Protein AF-A0A8J6B5C4-F1 (afdb_monomer_lite)

Structure (mmCIF, N/CA/C/O backbone):
data_AF-A0A8J6B5C4-F1
#
_entry.id   AF-A0A8J6B5C4-F1
#
loop_
_atom_site.group_PDB
_atom_site.id
_atom_site.type_symbol
_atom_site.label_atom_id
_atom_site.label_alt_id
_atom_site.label_comp_id
_atom_site.label_asym_id
_atom_site.label_entity_id
_atom_site.label_seq_id
_atom_site.pdbx_PDB_ins_code
_atom_site.Cartn_x
_atom_site.Cartn_y
_atom_site.Cartn_z
_atom_site.occupancy
_atom_site.B_iso_or_equiv
_atom_site.auth_seq_id
_atom_site.auth_comp_id
_atom_site.auth_asym_id
_atom_site.auth_atom_id
_atom_site.pdbx_PDB_model_num
ATOM 1 N N . MET A 1 1 ? -24.055 26.819 8.246 1.00 42.09 1 MET A N 1
ATOM 2 C CA . MET A 1 1 ? -23.468 25.476 8.076 1.00 42.09 1 MET A CA 1
ATOM 3 C C . MET A 1 1 ? -22.724 25.160 9.359 1.00 42.09 1 MET A C 1
ATOM 5 O O . MET A 1 1 ? -21.631 25.671 9.551 1.00 42.09 1 MET A O 1
ATOM 9 N N . GLU A 1 2 ? -23.370 24.452 10.283 1.00 33.34 2 GLU A N 1
ATOM 10 C CA . GLU A 1 2 ? -22.713 23.969 11.502 1.00 33.34 2 GLU A CA 1
ATOM 11 C C . GLU A 1 2 ? -21.720 22.857 11.134 1.00 33.34 2 GLU A C 1
ATOM 13 O O . GLU A 1 2 ? -22.083 21.964 10.360 1.00 33.34 2 GLU A O 1
ATOM 18 N N . PRO A 1 3 ? -20.485 22.874 11.662 1.00 43.88 3 PRO A N 1
ATOM 19 C CA . PRO A 1 3 ? -19.607 21.724 11.579 1.00 43.88 3 PRO A CA 1
ATOM 20 C C . PRO A 1 3 ? -20.197 20.649 12.492 1.00 43.88 3 PRO A C 1
ATOM 22 O O . PRO A 1 3 ? -20.067 20.720 13.711 1.00 43.88 3 PRO A O 1
ATOM 25 N N . GLN A 1 4 ? -20.894 19.671 11.910 1.00 42.91 4 GLN A N 1
ATOM 26 C CA . GLN A 1 4 ? -21.301 18.482 12.647 1.00 42.91 4 GLN A CA 1
ATOM 27 C C . GLN A 1 4 ? -20.040 17.849 13.233 1.00 42.91 4 GLN A C 1
ATOM 29 O O . GLN A 1 4 ? -19.210 17.306 12.502 1.00 42.91 4 GLN A O 1
ATOM 34 N N . ALA A 1 5 ? -19.892 17.935 14.554 1.00 44.56 5 ALA A N 1
ATOM 35 C CA . ALA A 1 5 ? -18.970 17.104 15.303 1.00 44.56 5 ALA A CA 1
ATOM 36 C C . ALA A 1 5 ? -19.446 15.656 15.127 1.00 44.56 5 ALA A C 1
ATOM 38 O O . ALA A 1 5 ? -20.278 15.159 15.883 1.00 44.56 5 ALA A O 1
ATOM 39 N N . GLN A 1 6 ? -18.989 15.013 14.051 1.00 50.34 6 GLN A N 1
ATOM 40 C CA . GLN A 1 6 ? -19.192 13.593 13.815 1.00 50.34 6 GLN A CA 1
ATOM 41 C C . GLN A 1 6 ? -18.615 12.872 15.025 1.00 50.34 6 GLN A C 1
ATOM 43 O O . GLN A 1 6 ? -17.408 12.928 15.267 1.00 50.34 6 GLN A O 1
ATOM 48 N N . ALA A 1 7 ? -19.494 12.261 15.820 1.00 52.19 7 ALA A N 1
ATOM 49 C CA . ALA A 1 7 ? -19.099 11.411 16.926 1.00 52.19 7 ALA A CA 1
ATOM 50 C C . ALA A 1 7 ? -18.056 10.426 16.393 1.00 52.19 7 ALA A C 1
ATOM 52 O O . ALA A 1 7 ? -18.339 9.666 15.467 1.00 52.19 7 ALA A O 1
ATOM 53 N N . ALA A 1 8 ? -16.830 10.516 16.910 1.00 62.94 8 ALA A N 1
ATOM 54 C CA . ALA A 1 8 ? -15.731 9.695 16.438 1.00 62.94 8 ALA A CA 1
ATOM 55 C C . ALA A 1 8 ? -16.114 8.230 16.652 1.00 62.94 8 ALA A C 1
ATOM 57 O O . ALA A 1 8 ? -16.192 7.761 17.790 1.00 62.94 8 ALA A O 1
ATOM 58 N N . ARG A 1 9 ? -16.395 7.519 15.555 1.00 78.31 9 ARG A N 1
ATOM 59 C CA . ARG A 1 9 ? -16.670 6.087 15.593 1.00 78.31 9 ARG A CA 1
ATOM 60 C C . ARG A 1 9 ? -15.557 5.395 16.368 1.00 78.31 9 ARG A C 1
ATOM 62 O O . ARG A 1 9 ? -14.372 5.586 16.089 1.00 78.31 9 ARG A O 1
ATOM 69 N N . THR A 1 10 ? -15.942 4.567 17.330 1.00 84.44 10 THR A N 1
ATOM 70 C CA . THR A 1 10 ? -14.991 3.725 18.049 1.00 84.44 10 THR A CA 1
ATOM 71 C C . THR A 1 10 ? -14.588 2.567 17.146 1.00 84.44 10 THR A C 1
ATOM 73 O O . THR A 1 10 ? -15.413 1.725 16.806 1.00 84.44 10 THR A O 1
ATOM 76 N N . TRP A 1 11 ? -13.324 2.548 16.734 1.00 90.12 11 TRP A N 1
ATOM 77 C CA . TRP A 1 11 ? -12.758 1.445 15.967 1.00 90.12 11 TRP A CA 1
ATOM 78 C C . TRP A 1 11 ? -12.467 0.272 16.888 1.00 90.12 11 TRP A C 1
ATOM 80 O O . TRP A 1 11 ? -11.738 0.399 17.874 1.00 90.12 11 TRP A O 1
ATOM 90 N N . THR A 1 12 ? -13.021 -0.880 16.549 1.00 90.94 12 THR A N 1
ATOM 91 C CA . THR A 1 12 ? -12.770 -2.114 17.281 1.00 90.94 12 THR A CA 1
ATOM 92 C C . THR A 1 12 ? -11.403 -2.699 16.910 1.00 90.94 12 THR A C 1
ATOM 94 O O . THR A 1 12 ? -10.803 -2.380 15.873 1.00 90.94 12 THR A O 1
ATOM 97 N N . LEU A 1 13 ? -10.893 -3.583 17.770 1.00 89.88 13 LEU A N 1
ATOM 98 C CA . LEU A 1 13 ? -9.669 -4.339 17.511 1.00 89.88 13 LEU A CA 1
ATOM 99 C C . LEU A 1 13 ? -9.717 -5.115 16.173 1.00 89.88 13 LEU A C 1
ATOM 101 O O . LEU A 1 13 ? -8.784 -4.947 15.384 1.00 89.88 13 LEU A O 1
ATOM 105 N N . PRO A 1 14 ? -10.767 -5.909 15.856 1.00 90.50 14 PRO A N 1
ATOM 106 C CA . PRO A 1 14 ? -10.835 -6.636 14.587 1.00 90.50 14 PRO A CA 1
ATOM 107 C C . PRO A 1 14 ? -10.926 -5.713 13.366 1.00 90.50 14 PRO A C 1
ATOM 109 O O . PRO A 1 14 ? -10.280 -5.989 12.360 1.00 90.50 14 PRO A O 1
ATOM 112 N N . GLU A 1 15 ? -11.649 -4.592 13.442 1.00 92.06 15 GLU A N 1
ATOM 113 C CA . GLU A 1 15 ? -11.706 -3.621 12.336 1.00 92.06 15 GLU A CA 1
ATOM 114 C C . GLU A 1 15 ? -10.343 -2.978 12.075 1.00 92.06 15 GLU A C 1
ATOM 116 O O . GLU A 1 15 ? -9.935 -2.806 10.927 1.00 92.06 15 GLU A O 1
ATOM 121 N N . THR A 1 16 ? -9.616 -2.647 13.145 1.00 93.69 16 THR A N 1
ATOM 122 C CA . THR A 1 16 ? -8.261 -2.102 13.037 1.00 93.69 16 THR A CA 1
ATOM 123 C C . THR A 1 16 ? -7.305 -3.137 12.452 1.00 93.69 16 THR A C 1
ATOM 125 O O . THR A 1 16 ? -6.523 -2.806 11.565 1.00 93.69 16 THR A O 1
ATOM 128 N N . ARG A 1 17 ? -7.404 -4.402 12.883 1.00 93.56 17 ARG A N 1
ATOM 129 C CA . ARG A 1 17 ? -6.620 -5.505 12.315 1.00 93.56 17 ARG A CA 1
ATOM 130 C C . ARG A 1 17 ? -6.878 -5.653 10.818 1.00 93.56 17 ARG A C 1
ATOM 132 O O . ARG A 1 17 ? -5.933 -5.661 10.039 1.00 93.56 17 ARG A O 1
ATOM 139 N N . LEU A 1 18 ? -8.149 -5.680 10.424 1.00 92.19 18 LEU A N 1
ATOM 140 C CA . LEU A 1 18 ? -8.564 -5.786 9.031 1.00 92.19 18 LEU A CA 1
ATOM 141 C C . LEU A 1 18 ? -8.026 -4.625 8.183 1.00 92.19 18 LEU A C 1
ATOM 143 O O . LEU A 1 18 ? -7.535 -4.848 7.080 1.00 92.19 18 LEU A O 1
ATOM 147 N N . LEU A 1 19 ? -8.076 -3.391 8.695 1.00 94.19 19 LEU A N 1
ATOM 148 C CA . LEU A 1 19 ? -7.490 -2.233 8.017 1.00 94.19 19 LEU A CA 1
ATOM 149 C C . LEU A 1 19 ? -5.986 -2.427 7.772 1.00 94.19 19 LEU A C 1
ATOM 151 O O . LEU A 1 19 ? -5.518 -2.204 6.656 1.00 94.19 19 LEU A O 1
ATOM 155 N N . LEU A 1 20 ? -5.231 -2.844 8.791 1.00 93.44 20 LEU A N 1
ATOM 156 C CA . LEU A 1 20 ? -3.786 -3.068 8.675 1.00 93.44 20 LEU A CA 1
ATOM 157 C C . LEU A 1 20 ? -3.456 -4.220 7.716 1.00 93.44 20 LEU A C 1
ATOM 159 O O . LEU A 1 20 ? -2.528 -4.104 6.913 1.00 93.44 20 LEU A O 1
ATOM 163 N N . ASP A 1 21 ? -4.248 -5.293 7.740 1.00 91.25 21 ASP A N 1
ATOM 164 C CA . ASP A 1 21 ? -4.112 -6.415 6.812 1.00 91.25 21 ASP A CA 1
ATOM 165 C C . ASP A 1 21 ? -4.361 -5.967 5.365 1.00 91.25 21 ASP A C 1
ATOM 167 O O . ASP A 1 21 ? -3.571 -6.297 4.483 1.00 91.25 21 ASP A O 1
ATOM 171 N N . LEU A 1 22 ? -5.382 -5.138 5.116 1.00 91.12 22 LEU A N 1
ATOM 172 C CA . LEU A 1 22 ? -5.642 -4.562 3.792 1.00 91.12 22 LEU A CA 1
ATOM 173 C C . LEU A 1 22 ? -4.507 -3.644 3.325 1.00 91.12 22 LEU A C 1
ATOM 175 O O . LEU A 1 22 ? -4.142 -3.673 2.152 1.00 91.12 22 LEU A O 1
ATOM 179 N N . ILE A 1 23 ? -3.926 -2.840 4.220 1.00 91.31 23 ILE A N 1
ATOM 180 C CA . ILE A 1 23 ? -2.783 -1.977 3.890 1.00 91.31 23 ILE A CA 1
ATOM 181 C C . ILE A 1 23 ? -1.579 -2.818 3.454 1.00 91.31 23 ILE A C 1
ATOM 183 O O . ILE A 1 23 ? -0.952 -2.500 2.438 1.00 91.31 23 ILE A O 1
ATOM 187 N N . ARG A 1 24 ? -1.284 -3.894 4.191 1.00 88.62 24 ARG A N 1
ATOM 188 C CA . ARG A 1 24 ? -0.196 -4.828 3.880 1.00 88.62 24 ARG A CA 1
ATOM 189 C C . ARG A 1 24 ? -0.443 -5.572 2.575 1.00 88.62 24 ARG A C 1
ATOM 191 O O . ARG A 1 24 ? 0.414 -5.572 1.698 1.00 88.62 24 ARG A O 1
ATOM 198 N N . ASP A 1 25 ? -1.612 -6.188 2.443 1.00 86.12 25 ASP A N 1
ATOM 199 C CA . ASP A 1 25 ? -1.939 -7.087 1.336 1.00 86.12 25 ASP A CA 1
ATOM 200 C C . ASP A 1 25 ? -2.020 -6.351 -0.003 1.00 86.12 25 ASP A C 1
ATOM 202 O O . ASP A 1 25 ? -1.679 -6.911 -1.044 1.00 86.12 25 ASP A O 1
ATOM 206 N N . MET A 1 26 ? -2.422 -5.082 0.029 1.00 83.06 26 MET A N 1
ATOM 207 C CA . MET A 1 26 ? -2.526 -4.231 -1.154 1.00 83.06 26 MET A CA 1
ATOM 208 C C . MET A 1 26 ? -1.248 -3.434 -1.447 1.00 83.06 26 MET A C 1
ATOM 210 O O . MET A 1 26 ? -1.207 -2.696 -2.431 1.00 83.06 26 MET A O 1
ATOM 214 N N . GLY A 1 27 ? -0.222 -3.535 -0.595 1.00 83.88 27 GLY A N 1
ATOM 215 C CA . GLY A 1 27 ? 1.028 -2.789 -0.751 1.00 83.88 27 GLY A CA 1
ATOM 216 C C . GLY A 1 27 ? 0.868 -1.271 -0.598 1.00 83.88 27 GLY A C 1
ATOM 217 O O . GLY A 1 27 ? 1.660 -0.501 -1.143 1.00 83.88 27 GLY A O 1
ATOM 218 N N . PHE A 1 28 ? -0.147 -0.805 0.136 1.00 86.69 28 PHE A N 1
ATOM 219 C CA . PHE A 1 28 ? -0.424 0.629 0.291 1.00 86.69 28 PHE A CA 1
ATOM 220 C C . PHE A 1 28 ? 0.515 1.342 1.263 1.00 86.69 28 PHE A C 1
ATOM 222 O O . PHE A 1 28 ? 0.478 2.569 1.350 1.00 86.69 28 PHE A O 1
ATOM 229 N N . THR A 1 29 ? 1.387 0.610 1.953 1.00 86.25 29 THR A N 1
ATOM 230 C CA . THR A 1 29 ? 2.348 1.133 2.928 1.00 86.25 29 THR A CA 1
ATOM 231 C C . THR A 1 29 ? 3.119 2.349 2.405 1.00 86.25 29 THR A C 1
ATOM 233 O O . THR A 1 29 ? 3.079 3.415 3.013 1.00 86.25 29 THR A O 1
ATOM 236 N N . GLN A 1 30 ? 3.754 2.251 1.232 1.00 80.75 30 GLN A N 1
ATOM 237 C CA . GLN A 1 30 ? 4.534 3.364 0.674 1.00 80.75 30 GLN A CA 1
ATOM 238 C C . GLN A 1 30 ? 3.653 4.552 0.265 1.00 80.75 30 GLN A C 1
ATOM 240 O O . GLN A 1 30 ? 4.018 5.709 0.478 1.00 80.75 30 GLN A O 1
ATOM 245 N N . ALA A 1 31 ? 2.473 4.273 -0.296 1.00 82.12 31 ALA A N 1
ATOM 246 C CA . ALA A 1 31 ? 1.535 5.301 -0.729 1.00 82.12 31 ALA A CA 1
ATOM 247 C C . ALA A 1 31 ? 0.941 6.075 0.461 1.00 82.12 31 ALA A C 1
ATOM 249 O O . ALA A 1 31 ? 0.722 7.279 0.360 1.00 82.12 31 ALA A O 1
ATOM 250 N N . LEU A 1 32 ? 0.736 5.409 1.600 1.00 83.06 32 LEU A N 1
ATOM 251 C CA . LEU A 1 32 ? 0.240 6.009 2.841 1.00 83.06 32 LEU A CA 1
ATOM 252 C C . LEU A 1 32 ? 1.315 6.768 3.628 1.00 83.06 32 LEU A C 1
ATOM 254 O O . LEU A 1 32 ? 0.979 7.682 4.386 1.00 83.06 32 LEU A O 1
ATOM 258 N N . THR A 1 33 ? 2.587 6.411 3.447 1.00 75.88 33 THR A N 1
ATOM 259 C CA . THR A 1 33 ? 3.732 7.103 4.060 1.00 75.88 33 THR A CA 1
ATOM 260 C C . THR A 1 33 ? 4.139 8.356 3.272 1.00 75.88 33 THR A C 1
ATOM 262 O O . THR A 1 33 ? 4.703 9.286 3.848 1.00 75.88 33 THR A O 1
ATOM 265 N N . ARG A 1 34 ? 3.803 8.436 1.975 1.00 69.44 34 ARG A N 1
ATOM 266 C CA . ARG A 1 34 ? 4.057 9.612 1.123 1.00 69.44 34 ARG A CA 1
ATOM 267 C C . ARG A 1 34 ? 3.128 10.793 1.465 1.00 69.44 34 ARG A C 1
ATOM 269 O O . ARG A 1 34 ? 2.174 10.672 2.227 1.00 69.44 34 ARG A O 1
ATOM 276 N N . ASN A 1 35 ? 3.442 11.963 0.915 1.00 63.91 35 ASN A N 1
ATOM 277 C CA . ASN A 1 35 ? 2.842 13.263 1.231 1.00 63.91 35 ASN A CA 1
ATOM 278 C C . ASN A 1 35 ? 1.293 13.277 1.206 1.00 63.91 35 ASN A C 1
ATOM 280 O O . ASN A 1 35 ? 0.695 13.037 0.161 1.00 63.91 35 ASN A O 1
ATOM 284 N N . SER A 1 36 ? 0.657 13.632 2.332 1.00 59.75 36 SER A N 1
ATOM 285 C CA . SER A 1 36 ? -0.762 13.359 2.661 1.00 59.75 36 SER A CA 1
ATOM 286 C C . SER A 1 36 ? -1.809 13.800 1.627 1.00 59.75 36 SER A C 1
ATOM 288 O O . SER A 1 36 ? -2.876 13.187 1.538 1.00 59.75 36 SER A O 1
ATOM 290 N N . TYR A 1 37 ? -1.517 14.837 0.840 1.00 58.16 37 TYR A N 1
ATOM 291 C CA . TYR A 1 37 ? -2.437 15.406 -0.146 1.00 58.16 37 TYR A CA 1
ATOM 292 C C . TYR A 1 37 ? -2.646 14.524 -1.381 1.00 58.16 37 TYR A C 1
ATOM 294 O O . TYR A 1 37 ? -3.691 14.616 -2.017 1.00 58.16 37 TYR A O 1
ATOM 302 N N . ARG A 1 38 ? -1.698 13.642 -1.725 1.00 66.06 38 ARG A N 1
ATOM 303 C CA . ARG A 1 38 ? -1.819 12.782 -2.917 1.00 66.06 38 ARG A CA 1
ATOM 304 C C . ARG A 1 38 ? -2.463 11.429 -2.624 1.00 66.06 38 ARG A C 1
ATOM 306 O O . ARG A 1 38 ? -2.772 10.700 -3.557 1.00 66.06 38 ARG A O 1
ATOM 313 N N . ASN A 1 39 ? -2.710 11.105 -1.358 1.00 83.94 39 ASN A N 1
ATOM 314 C CA . ASN A 1 39 ? -3.032 9.743 -0.919 1.00 83.94 39 ASN A CA 1
ATOM 315 C C . ASN A 1 39 ? -4.543 9.505 -0.807 1.00 83.94 39 ASN A C 1
ATOM 317 O O . ASN A 1 39 ? -4.961 8.436 -0.374 1.00 83.94 39 ASN A O 1
ATOM 321 N N . TRP A 1 40 ? -5.370 10.501 -1.139 1.00 86.56 40 TRP A N 1
ATOM 322 C CA . TRP A 1 40 ? -6.817 10.438 -0.920 1.00 86.56 40 TRP A CA 1
ATOM 323 C C . TRP A 1 40 ? -7.470 9.232 -1.611 1.00 86.56 40 TRP A C 1
ATOM 325 O O . TRP A 1 40 ? -8.208 8.483 -0.976 1.00 86.56 40 TRP A O 1
ATOM 335 N N . HIS A 1 41 ? -7.072 8.964 -2.856 1.00 88.81 41 HIS A N 1
ATOM 336 C CA . HIS A 1 41 ? -7.506 7.798 -3.629 1.00 88.81 41 HIS A CA 1
ATOM 337 C C . HIS A 1 41 ? -7.212 6.452 -2.933 1.00 88.81 41 HIS A C 1
ATOM 339 O O . HIS A 1 41 ? -7.936 5.476 -3.121 1.00 88.81 41 HIS A O 1
ATOM 345 N N . VAL A 1 42 ? -6.161 6.381 -2.105 1.00 90.31 42 VAL A N 1
ATOM 346 C CA . VAL A 1 42 ? -5.829 5.178 -1.326 1.00 90.31 42 VAL A CA 1
ATOM 347 C C . VAL A 1 42 ? -6.852 4.971 -0.215 1.00 90.31 42 VAL A C 1
ATOM 349 O O . VAL A 1 42 ? -7.315 3.851 -0.011 1.00 90.31 42 VAL A O 1
ATOM 352 N N . PHE A 1 43 ? -7.252 6.044 0.473 1.00 91.50 43 PHE A N 1
ATOM 353 C CA . PHE A 1 43 ? -8.271 5.980 1.522 1.00 91.50 43 PHE A CA 1
ATOM 354 C C . PHE A 1 43 ? -9.656 5.643 0.961 1.00 91.50 43 PHE A C 1
ATOM 356 O O . PHE A 1 43 ? -10.366 4.841 1.561 1.00 91.50 43 PHE A O 1
ATOM 363 N N . GLU A 1 44 ? -10.018 6.168 -0.212 1.00 92.25 44 GLU A N 1
ATOM 364 C CA . GLU A 1 44 ? -11.247 5.771 -0.918 1.00 92.25 44 GLU A CA 1
ATOM 365 C C . GLU A 1 44 ? -11.233 4.281 -1.275 1.00 92.25 44 GLU A C 1
ATOM 367 O O . GLU A 1 44 ? -12.216 3.567 -1.071 1.00 92.25 44 GLU A O 1
ATOM 372 N N . ARG A 1 45 ? -10.090 3.770 -1.741 1.00 91.19 45 ARG A N 1
ATOM 373 C CA . ARG A 1 45 ? -9.944 2.349 -2.066 1.00 91.19 45 ARG A CA 1
ATOM 374 C C . ARG A 1 45 ? -10.001 1.456 -0.829 1.00 91.19 45 ARG A C 1
ATOM 376 O O . ARG A 1 45 ? -10.661 0.420 -0.871 1.00 91.19 45 ARG A O 1
ATOM 383 N N . LEU A 1 46 ? -9.365 1.859 0.269 1.00 92.56 46 LEU A N 1
ATOM 384 C CA . LEU A 1 46 ? -9.457 1.166 1.557 1.00 92.56 46 LEU A CA 1
ATOM 385 C C . LEU A 1 46 ? -10.892 1.150 2.087 1.00 92.56 46 LEU A C 1
ATOM 387 O O . LEU A 1 46 ? -11.365 0.106 2.519 1.00 92.56 46 LEU A O 1
ATOM 391 N N . CYS A 1 47 ? -11.603 2.273 1.988 1.00 93.75 47 CYS A N 1
ATOM 392 C CA . CYS A 1 47 ? -13.016 2.382 2.337 1.00 93.75 47 CYS A CA 1
ATOM 393 C C . CYS A 1 47 ? -13.878 1.382 1.547 1.00 93.75 47 CYS A C 1
ATOM 395 O O . CYS A 1 47 ? -14.682 0.663 2.137 1.00 93.75 47 CYS A O 1
ATOM 397 N N . MET A 1 48 ? -13.691 1.281 0.226 1.00 91.69 48 MET A N 1
ATOM 398 C CA . MET A 1 48 ? -14.420 0.305 -0.595 1.00 91.69 48 MET A CA 1
ATOM 399 C C . MET A 1 48 ? -14.115 -1.146 -0.198 1.00 91.69 48 MET A C 1
ATOM 401 O O . MET A 1 48 ? -15.019 -1.980 -0.172 1.00 91.69 48 MET A O 1
ATOM 405 N N . LEU A 1 49 ? -12.851 -1.461 0.105 1.00 90.69 49 LEU A N 1
ATOM 406 C CA . LEU A 1 49 ? -12.446 -2.804 0.528 1.00 90.69 49 LEU A CA 1
ATOM 407 C C . LEU A 1 49 ? -13.008 -3.160 1.907 1.00 90.69 49 LEU A C 1
ATOM 409 O O . LEU A 1 49 ? -13.540 -4.251 2.076 1.00 90.69 49 LEU A O 1
ATOM 413 N N . LEU A 1 50 ? -12.976 -2.226 2.858 1.00 90.88 50 LEU A N 1
ATOM 414 C CA . LEU A 1 50 ? -13.605 -2.393 4.168 1.00 90.88 50 LEU A CA 1
ATOM 415 C C . LEU A 1 50 ? -15.116 -2.605 4.043 1.00 90.88 50 LEU A C 1
ATOM 417 O O . LEU A 1 50 ? -15.652 -3.507 4.681 1.00 90.88 50 LEU A O 1
ATOM 421 N N . GLY A 1 51 ? -15.788 -1.867 3.154 1.00 89.94 51 GLY A N 1
ATOM 422 C CA . GLY A 1 51 ? -17.212 -2.060 2.876 1.00 89.94 51 GLY A CA 1
ATOM 423 C C . GLY A 1 51 ? -17.541 -3.468 2.369 1.00 89.94 51 GLY A C 1
ATOM 424 O O . GLY A 1 51 ? -18.558 -4.037 2.754 1.00 89.94 51 GLY A O 1
ATOM 425 N N . ARG A 1 52 ? -16.653 -4.079 1.571 1.00 88.94 52 ARG A N 1
ATOM 426 C CA . ARG A 1 52 ? -16.793 -5.481 1.123 1.00 88.94 52 ARG A CA 1
ATOM 427 C C . ARG A 1 52 ? -16.600 -6.497 2.247 1.00 88.94 52 ARG A C 1
ATOM 429 O O . ARG A 1 52 ? -17.126 -7.600 2.159 1.00 88.94 52 ARG A O 1
ATOM 436 N N . CYS A 1 53 ? -15.887 -6.120 3.300 1.00 87.12 53 CYS A N 1
ATOM 437 C CA . CYS A 1 53 ? -15.715 -6.919 4.508 1.00 87.12 53 CYS A CA 1
ATOM 438 C C . CYS A 1 53 ? -16.785 -6.623 5.575 1.00 87.12 53 CYS A C 1
ATOM 440 O O . CYS A 1 53 ? -16.600 -6.981 6.735 1.00 87.12 53 CYS A O 1
ATOM 442 N N . ASN A 1 54 ? -17.902 -5.987 5.191 1.00 86.69 54 ASN A N 1
ATOM 443 C CA . ASN A 1 54 ? -18.998 -5.586 6.079 1.00 86.69 54 ASN A CA 1
ATOM 444 C C . ASN A 1 54 ? -18.628 -4.481 7.095 1.00 86.69 54 ASN A C 1
ATOM 446 O O . ASN A 1 54 ? -19.300 -4.300 8.108 1.00 86.69 54 ASN A O 1
ATOM 450 N N . THR A 1 55 ? -17.577 -3.706 6.814 1.00 88.25 55 THR A N 1
ATOM 451 C CA . THR A 1 55 ? -17.154 -2.555 7.622 1.00 88.25 55 THR A CA 1
ATOM 452 C C . THR A 1 55 ? -17.455 -1.263 6.869 1.00 88.25 55 THR A C 1
ATOM 454 O O . THR A 1 55 ? -16.661 -0.776 6.064 1.00 88.25 55 THR A O 1
A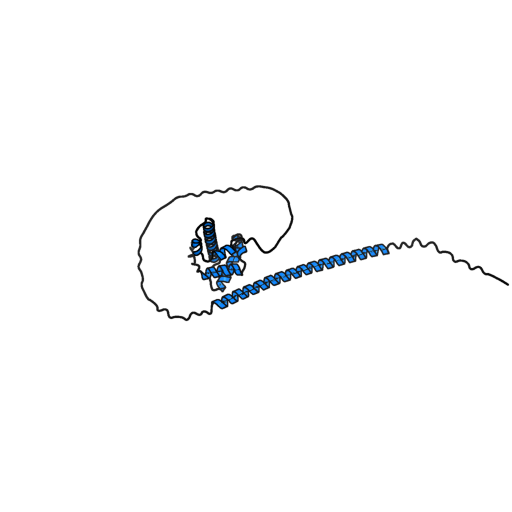TOM 457 N N . HIS A 1 56 ? -18.625 -0.683 7.130 1.00 89.19 56 HIS A N 1
ATOM 458 C CA . HIS A 1 56 ? -19.071 0.548 6.474 1.00 89.19 56 HIS A CA 1
ATOM 459 C C . HIS A 1 56 ? -18.499 1.783 7.166 1.00 89.19 56 HIS A C 1
ATOM 461 O O . HIS A 1 56 ? -19.063 2.251 8.148 1.00 89.19 56 HIS A O 1
ATOM 467 N N . VAL A 1 57 ? -17.380 2.297 6.671 1.00 90.75 57 VAL A N 1
ATOM 468 C CA . VAL A 1 57 ? -16.726 3.525 7.152 1.00 90.75 57 VAL A CA 1
ATOM 469 C C . VAL A 1 57 ? -16.612 4.524 6.013 1.00 90.75 57 VAL A C 1
ATOM 471 O O . VAL A 1 57 ? -16.608 4.132 4.852 1.00 90.75 57 VAL A O 1
ATOM 474 N N . SER A 1 58 ? -16.499 5.809 6.326 1.00 90.56 58 SER A N 1
ATOM 475 C CA . SER A 1 58 ? -16.168 6.842 5.347 1.00 90.56 58 SER A CA 1
ATOM 476 C C . SER A 1 58 ? -14.650 6.930 5.113 1.00 90.56 58 SER A C 1
ATOM 478 O O . SER A 1 58 ? -13.859 6.637 6.016 1.00 90.56 58 SER A O 1
ATOM 480 N N . PRO A 1 59 ? -14.191 7.409 3.940 1.00 90.19 59 PRO A N 1
ATOM 481 C CA . PRO A 1 59 ? -12.761 7.609 3.683 1.00 90.19 59 PRO A CA 1
ATOM 482 C C . PRO A 1 59 ? -12.091 8.562 4.690 1.00 90.19 59 PRO A C 1
ATOM 484 O O . PRO A 1 59 ? -10.920 8.390 5.034 1.00 90.19 59 PRO A O 1
ATOM 487 N N . TRP A 1 60 ? -12.841 9.546 5.202 1.00 89.75 60 TRP A N 1
ATOM 488 C CA . TRP A 1 60 ? -12.378 10.469 6.240 1.00 89.75 60 TRP A CA 1
ATOM 489 C C . TRP A 1 60 ? -12.129 9.762 7.571 1.00 89.75 60 TRP A C 1
ATOM 491 O O . TRP A 1 60 ? -11.090 9.994 8.186 1.00 89.75 60 TRP A O 1
ATOM 501 N N . GLU A 1 61 ? -13.020 8.863 7.991 1.00 91.44 61 GLU A N 1
ATOM 502 C CA . GLU A 1 61 ? -12.827 8.064 9.207 1.00 91.44 61 GLU A CA 1
ATOM 503 C C . GLU A 1 61 ? -11.617 7.138 9.087 1.00 91.44 61 GLU A C 1
ATOM 505 O O . GLU A 1 61 ? -10.823 7.056 10.022 1.00 91.44 61 GLU A O 1
ATOM 510 N N . VAL A 1 62 ? -11.425 6.497 7.926 1.00 92.19 62 VAL A N 1
ATOM 511 C CA . VAL A 1 62 ? -10.243 5.655 7.665 1.00 92.19 62 VAL A CA 1
ATOM 512 C C . VAL A 1 62 ? -8.963 6.481 7.784 1.00 92.19 62 VAL A C 1
ATOM 514 O O . VAL A 1 62 ? -8.009 6.065 8.444 1.00 92.19 62 VAL A O 1
ATOM 517 N N . LYS A 1 63 ? -8.937 7.674 7.177 1.00 90.75 63 LYS A N 1
ATOM 518 C CA . LYS A 1 63 ? -7.789 8.583 7.251 1.00 90.75 63 LYS A CA 1
ATOM 519 C C . LYS A 1 63 ? -7.509 9.017 8.687 1.00 90.75 63 LYS A C 1
ATOM 521 O O . LYS A 1 63 ? -6.360 8.945 9.120 1.00 90.75 63 LYS A O 1
ATOM 526 N N . SER A 1 64 ? -8.528 9.468 9.414 1.00 90.69 64 SER A N 1
ATOM 527 C CA . SER A 1 64 ? -8.395 9.917 10.804 1.00 90.69 64 SER A CA 1
ATOM 528 C C . SER A 1 64 ? -7.897 8.794 11.711 1.00 90.69 64 SER A C 1
ATOM 530 O O . SER A 1 64 ? -6.974 9.010 12.495 1.00 90.69 64 SER A O 1
ATOM 532 N N . HIS A 1 65 ? -8.429 7.579 11.549 1.00 92.69 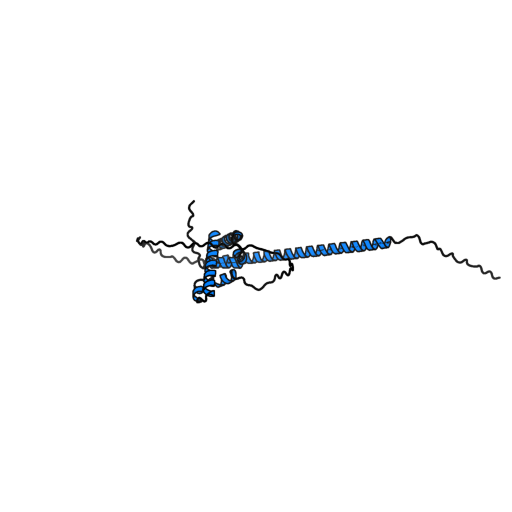65 HIS A N 1
ATOM 533 C CA . HIS A 1 65 ? -7.981 6.411 12.306 1.00 92.69 65 HIS A CA 1
ATOM 534 C C . HIS A 1 65 ? -6.533 6.040 11.992 1.00 92.69 65 HIS A C 1
ATOM 536 O O . HIS A 1 65 ? -5.729 5.853 12.902 1.00 92.69 65 HIS A O 1
ATOM 542 N N . TRP A 1 66 ? -6.154 6.028 10.712 1.00 91.88 66 TRP A N 1
ATOM 543 C CA . TRP A 1 66 ? -4.767 5.801 10.307 1.00 91.88 66 TRP A CA 1
ATOM 544 C C . TRP A 1 66 ? -3.806 6.826 10.926 1.00 91.88 66 TRP A C 1
ATOM 546 O O . TRP A 1 66 ? -2.755 6.453 11.445 1.00 91.88 66 TRP A O 1
ATOM 556 N N . GLN A 1 67 ? -4.167 8.115 10.937 1.00 89.69 67 GLN A N 1
ATOM 557 C CA . GLN A 1 67 ? -3.357 9.141 11.605 1.00 89.69 67 GLN A CA 1
ATOM 558 C C . GLN A 1 67 ? -3.269 8.904 13.116 1.00 89.69 67 GLN A C 1
ATOM 560 O O . GLN A 1 67 ? -2.182 9.013 13.678 1.00 89.69 67 GLN A O 1
ATOM 565 N N . ALA A 1 68 ? -4.368 8.524 13.771 1.00 90.25 68 ALA A N 1
ATOM 566 C CA . ALA A 1 68 ? -4.365 8.204 15.195 1.00 90.25 68 ALA A CA 1
ATOM 567 C C . ALA A 1 68 ? -3.429 7.024 15.519 1.00 90.25 68 ALA A C 1
ATOM 569 O O . ALA A 1 68 ? -2.659 7.102 16.477 1.00 90.25 68 ALA A O 1
ATOM 570 N N . LEU A 1 69 ? -3.430 5.969 14.694 1.00 91.38 69 LEU A N 1
ATOM 571 C CA . LEU A 1 69 ? -2.508 4.835 14.828 1.00 91.38 69 LEU A CA 1
ATOM 572 C C . LEU A 1 69 ? -1.050 5.271 14.672 1.00 91.38 69 LEU A C 1
ATOM 574 O O . LEU A 1 69 ? -0.213 4.899 15.493 1.00 91.38 69 LEU A O 1
ATOM 578 N N . LYS A 1 70 ? -0.744 6.100 13.665 1.00 90.75 70 LYS A N 1
ATOM 579 C CA . LYS A 1 70 ? 0.603 6.658 13.478 1.00 90.75 70 LYS A CA 1
ATOM 580 C C . LYS A 1 70 ? 1.053 7.465 14.691 1.00 90.75 70 LYS A C 1
ATOM 582 O O . LYS A 1 70 ? 2.166 7.273 15.165 1.00 90.75 70 LYS A O 1
ATOM 587 N N . MET A 1 71 ? 0.202 8.361 15.189 1.00 88.50 71 MET A N 1
ATOM 588 C CA . MET A 1 71 ? 0.526 9.205 16.339 1.00 88.50 71 MET A CA 1
ATOM 589 C C . MET A 1 71 ? 0.790 8.365 17.589 1.00 88.50 71 MET A C 1
ATOM 591 O O . MET A 1 71 ? 1.797 8.584 18.257 1.00 88.50 71 MET A O 1
ATOM 595 N N . LYS A 1 72 ? -0.056 7.361 17.865 1.00 89.50 72 LYS A N 1
ATOM 596 C CA . LYS A 1 72 ? 0.168 6.410 18.964 1.00 89.50 72 LYS A CA 1
ATOM 597 C C . LYS A 1 72 ? 1.487 5.660 18.801 1.00 89.50 72 LYS A C 1
ATOM 599 O O . LYS A 1 72 ? 2.266 5.599 19.745 1.00 89.50 72 LYS A O 1
ATOM 604 N N . PHE A 1 73 ? 1.764 5.146 17.605 1.00 90.69 73 PHE A N 1
ATOM 605 C CA . PHE A 1 73 ? 3.017 4.460 17.311 1.00 90.69 73 PHE A CA 1
ATOM 606 C C . PHE A 1 73 ? 4.239 5.357 17.549 1.00 90.69 73 PHE A C 1
ATOM 608 O O . PHE A 1 73 ? 5.143 4.961 18.277 1.00 90.69 73 PHE A O 1
ATOM 615 N N . PHE A 1 74 ? 4.270 6.569 16.986 1.00 88.88 74 PHE A N 1
ATOM 616 C CA . PHE A 1 74 ? 5.412 7.474 17.148 1.00 88.88 74 PHE A CA 1
ATOM 617 C C . PHE A 1 74 ? 5.586 7.939 18.593 1.00 88.88 74 PHE A C 1
ATOM 619 O O . PHE A 1 74 ? 6.718 8.061 19.055 1.00 88.88 74 PHE A O 1
ATOM 626 N N . HIS A 1 75 ? 4.488 8.141 19.324 1.00 87.19 75 HIS A N 1
ATOM 627 C CA . HIS A 1 75 ? 4.538 8.437 20.751 1.00 87.19 75 HIS A CA 1
ATOM 628 C C . HIS A 1 75 ? 5.185 7.289 21.540 1.00 87.19 75 HIS A C 1
ATOM 630 O O . HIS A 1 75 ? 6.138 7.508 22.284 1.00 87.19 75 HIS A O 1
ATOM 636 N N . LEU A 1 76 ? 4.735 6.052 21.314 1.00 87.56 76 LEU A N 1
ATOM 637 C CA . LEU A 1 76 ? 5.302 4.865 21.958 1.00 87.56 76 LEU A CA 1
ATOM 638 C C . LEU A 1 76 ? 6.755 4.614 21.550 1.00 87.56 76 LEU A C 1
ATOM 640 O O . LEU A 1 76 ? 7.575 4.249 22.387 1.00 87.56 76 LEU A O 1
ATOM 644 N N . LYS A 1 77 ? 7.092 4.834 20.277 1.00 86.94 77 LYS A N 1
ATOM 645 C CA . LYS A 1 77 ? 8.464 4.736 19.775 1.00 86.94 77 LYS A CA 1
ATOM 646 C C . LYS A 1 77 ? 9.377 5.745 20.469 1.00 86.94 77 LYS A C 1
ATOM 648 O O . LYS A 1 77 ? 10.405 5.345 20.995 1.00 86.94 77 LYS A O 1
ATOM 653 N N . SER A 1 78 ? 8.949 7.002 20.581 1.00 85.19 78 SER A N 1
ATOM 654 C CA . SER A 1 78 ? 9.693 8.036 21.308 1.00 85.19 78 SER A CA 1
ATOM 655 C C . SER A 1 78 ? 9.898 7.690 22.785 1.00 85.19 78 SER A C 1
ATOM 657 O O . SER A 1 78 ? 10.969 7.958 23.321 1.00 85.19 78 SER A O 1
ATOM 659 N N . LEU A 1 79 ? 8.896 7.110 23.453 1.00 85.75 79 LEU A N 1
ATOM 660 C CA . LEU A 1 79 ? 9.025 6.670 24.846 1.00 85.75 79 LEU A CA 1
ATOM 661 C C . LEU A 1 79 ? 10.014 5.507 24.979 1.00 85.75 79 LEU A C 1
ATOM 663 O O . LEU A 1 79 ? 10.852 5.507 25.879 1.00 85.75 79 LEU A O 1
ATOM 667 N N . ARG A 1 80 ? 9.944 4.533 24.067 1.00 83.81 80 ARG A N 1
ATOM 668 C CA . ARG A 1 80 ? 10.866 3.392 24.030 1.00 83.81 80 ARG A CA 1
ATOM 669 C C . ARG A 1 80 ? 12.309 3.841 23.801 1.00 83.81 80 ARG A C 1
ATOM 671 O O . ARG A 1 80 ? 13.198 3.377 24.508 1.00 83.81 80 ARG A O 1
ATOM 678 N N . ASP A 1 81 ? 12.529 4.764 22.868 1.00 84.06 81 ASP A N 1
ATOM 679 C CA . ASP A 1 81 ? 13.854 5.322 22.574 1.00 84.06 81 ASP A CA 1
ATOM 680 C C . ASP A 1 81 ? 14.417 6.118 23.769 1.00 84.06 81 ASP A C 1
ATOM 682 O O . ASP A 1 81 ? 15.626 6.152 23.981 1.00 84.06 81 ASP A O 1
ATOM 686 N N . ALA A 1 82 ? 13.543 6.689 24.606 1.00 83.94 82 ALA A N 1
ATOM 687 C CA . ALA A 1 82 ? 13.901 7.342 25.867 1.00 83.94 82 ALA A CA 1
ATOM 688 C C . ALA A 1 82 ? 14.147 6.364 27.042 1.00 83.94 82 ALA A C 1
ATOM 690 O O . ALA A 1 82 ? 14.368 6.806 28.169 1.00 83.94 82 ALA A O 1
ATOM 691 N N . GLY A 1 83 ? 14.114 5.046 26.806 1.00 79.81 83 GLY A N 1
ATOM 692 C CA . GLY A 1 83 ? 14.372 4.023 27.824 1.00 79.81 83 GLY A CA 1
ATOM 693 C C . GLY A 1 83 ? 13.168 3.670 28.701 1.00 79.81 83 GLY A C 1
ATOM 694 O O . GLY A 1 83 ? 13.344 3.080 29.768 1.00 79.81 83 GLY A O 1
ATOM 695 N N . ALA A 1 84 ? 11.945 4.017 28.282 1.00 78.25 84 ALA A N 1
ATOM 696 C CA . ALA A 1 84 ? 10.739 3.615 28.998 1.00 78.25 84 ALA A CA 1
ATOM 697 C C . ALA A 1 84 ? 10.574 2.079 29.005 1.00 78.25 84 ALA A C 1
ATOM 699 O O . ALA A 1 84 ? 10.936 1.403 28.035 1.00 78.25 84 ALA A O 1
ATOM 700 N N . PRO A 1 85 ? 10.005 1.505 30.081 1.00 72.69 85 PRO A N 1
ATOM 701 C CA . PRO A 1 85 ? 9.826 0.065 30.190 1.00 72.69 85 PRO A CA 1
ATOM 702 C C . PRO A 1 85 ? 8.893 -0.482 29.092 1.00 72.69 85 PRO A C 1
ATOM 704 O O . PRO A 1 85 ? 7.890 0.151 28.750 1.00 72.69 85 PRO A O 1
ATOM 707 N N . PRO A 1 86 ? 9.158 -1.699 28.578 1.00 65.38 86 PRO A N 1
ATOM 708 C CA . PRO A 1 86 ? 8.416 -2.298 27.462 1.00 65.38 86 PRO A CA 1
ATOM 709 C C . PRO A 1 86 ? 6.937 -2.569 27.775 1.00 65.38 86 PRO A C 1
ATOM 711 O O . PRO A 1 86 ? 6.147 -2.757 26.854 1.00 65.38 86 PRO A O 1
ATOM 714 N N . ALA A 1 87 ? 6.540 -2.533 29.052 1.00 65.12 87 ALA A N 1
ATOM 715 C CA . ALA A 1 87 ? 5.147 -2.652 29.482 1.00 65.12 87 ALA A CA 1
ATOM 716 C C . ALA A 1 87 ? 4.233 -1.581 28.857 1.00 65.12 87 ALA A C 1
ATOM 718 O O . ALA A 1 87 ? 3.068 -1.854 28.608 1.00 65.12 87 ALA A O 1
ATOM 719 N N . VAL A 1 88 ? 4.767 -0.401 28.523 1.00 62.00 88 VAL A N 1
ATOM 720 C CA . VAL A 1 88 ? 4.001 0.686 27.886 1.00 62.00 88 VAL A CA 1
ATOM 721 C C . VAL A 1 88 ? 3.607 0.342 26.438 1.00 62.00 88 VAL A C 1
ATOM 723 O O . VAL A 1 88 ? 2.614 0.848 25.923 1.00 62.00 88 VAL A O 1
ATOM 726 N N . ALA A 1 89 ? 4.342 -0.558 25.773 1.00 61.38 89 ALA A N 1
ATOM 727 C CA . ALA A 1 89 ? 3.983 -1.051 24.443 1.00 61.38 89 ALA A CA 1
ATOM 728 C C . ALA A 1 89 ? 2.907 -2.154 24.479 1.00 61.38 89 ALA A C 1
ATOM 730 O O . ALA A 1 89 ? 2.268 -2.399 23.457 1.00 61.38 89 ALA A O 1
ATOM 731 N N . ALA A 1 90 ? 2.665 -2.790 25.635 1.00 65.44 90 ALA A N 1
ATOM 732 C CA . ALA A 1 90 ? 1.631 -3.820 25.777 1.00 65.44 90 ALA A CA 1
ATOM 733 C C . ALA A 1 90 ? 0.211 -3.263 25.552 1.00 65.44 90 ALA A C 1
ATOM 735 O O . ALA A 1 90 ? -0.674 -3.992 25.108 1.00 65.44 90 ALA A O 1
ATOM 736 N N . ASP A 1 91 ? 0.019 -1.957 25.766 1.00 75.12 91 ASP A N 1
ATOM 737 C CA . ASP A 1 91 ? -1.254 -1.259 25.554 1.00 75.12 91 ASP A CA 1
ATOM 738 C C . ASP A 1 91 ? -1.571 -0.993 24.070 1.00 75.12 91 ASP A C 1
ATOM 740 O O . ASP A 1 91 ? -2.658 -0.513 23.729 1.00 75.12 91 ASP A O 1
ATOM 744 N N . PHE A 1 92 ? -0.641 -1.300 23.157 1.00 84.12 92 PHE A N 1
ATOM 745 C CA . PHE A 1 92 ? -0.833 -1.126 21.722 1.00 84.12 92 PHE A CA 1
ATOM 746 C C . PHE A 1 92 ? -0.507 -2.413 20.949 1.00 84.12 92 PHE A C 1
ATOM 748 O O . PHE A 1 92 ? 0.624 -2.607 20.502 1.00 84.12 92 PHE A O 1
ATOM 755 N N . PRO A 1 93 ? -1.512 -3.274 20.698 1.00 86.12 93 PRO A N 1
ATOM 756 C CA . PRO A 1 93 ? -1.317 -4.608 20.121 1.00 86.12 93 PRO A CA 1
ATOM 757 C C . PRO A 1 93 ? -0.903 -4.602 18.642 1.00 86.12 93 PRO A C 1
ATOM 759 O O . PRO A 1 93 ? -0.729 -5.663 18.055 1.00 86.12 93 PRO A O 1
ATOM 762 N N . PHE A 1 94 ? -0.781 -3.422 18.030 1.00 89.06 94 PHE A N 1
ATOM 763 C CA . PHE A 1 94 ? -0.383 -3.240 16.634 1.00 89.06 94 PHE A CA 1
ATOM 764 C C . PHE A 1 94 ? 1.004 -2.602 16.502 1.00 89.06 94 PHE A C 1
ATOM 766 O O . PHE A 1 94 ? 1.352 -2.095 15.437 1.00 89.06 94 PHE A O 1
ATOM 773 N N . TYR A 1 95 ? 1.771 -2.527 17.595 1.00 88.06 95 TYR A N 1
ATOM 774 C CA . TYR A 1 95 ? 3.057 -1.835 17.604 1.00 88.06 95 TYR A CA 1
ATOM 775 C C . TYR A 1 95 ? 4.027 -2.416 16.570 1.00 88.06 95 TYR A C 1
ATOM 777 O O . TYR A 1 95 ? 4.612 -1.658 15.797 1.00 88.06 95 TYR A O 1
ATOM 785 N N . GLU A 1 96 ? 4.166 -3.743 16.524 1.00 87.69 96 GLU A N 1
ATOM 786 C CA . GLU A 1 96 ? 5.088 -4.422 15.608 1.00 87.69 96 GLU A CA 1
ATOM 787 C C . GLU A 1 96 ? 4.677 -4.249 14.143 1.00 87.69 96 GLU A C 1
ATOM 789 O O . GLU A 1 96 ? 5.517 -3.935 13.301 1.00 87.69 96 GLU A O 1
ATOM 794 N N . GLU A 1 97 ? 3.388 -4.384 13.822 1.00 88.81 97 GLU A N 1
ATOM 795 C CA . GLU A 1 97 ? 2.899 -4.174 12.458 1.00 88.81 97 GLU A CA 1
ATOM 796 C C . GLU A 1 97 ? 3.085 -2.721 12.012 1.00 88.81 97 GLU A C 1
ATOM 798 O O . GLU A 1 97 ? 3.490 -2.459 10.880 1.00 88.81 97 GLU A O 1
ATOM 803 N N . MET A 1 98 ? 2.837 -1.761 12.904 1.00 90.38 98 MET A N 1
ATOM 804 C CA . MET A 1 98 ? 3.061 -0.347 12.610 1.00 90.38 98 MET A CA 1
ATOM 805 C C . MET A 1 98 ? 4.548 -0.032 12.416 1.00 90.38 98 MET A C 1
ATOM 807 O O . MET A 1 98 ? 4.873 0.770 11.537 1.00 90.38 98 MET A O 1
ATOM 811 N N . ASP A 1 99 ? 5.446 -0.678 13.167 1.00 88.81 99 ASP A N 1
ATOM 812 C CA . ASP A 1 99 ? 6.892 -0.543 12.967 1.00 88.81 99 ASP A CA 1
ATOM 813 C C . ASP A 1 99 ? 7.307 -1.052 11.583 1.00 88.81 99 ASP A C 1
ATOM 815 O O . ASP A 1 99 ? 8.063 -0.374 10.888 1.00 88.81 99 ASP A O 1
ATOM 819 N N . GLN A 1 100 ? 6.732 -2.169 11.126 1.00 87.62 100 GLN A N 1
ATOM 820 C CA . GLN A 1 100 ? 6.974 -2.701 9.780 1.00 87.62 100 GLN A CA 1
ATOM 821 C C . GLN A 1 100 ? 6.499 -1.759 8.666 1.00 87.62 100 GLN A C 1
ATOM 823 O O . GLN A 1 100 ? 7.101 -1.684 7.594 1.00 87.62 100 GLN A O 1
ATOM 828 N N . PHE A 1 101 ? 5.409 -1.025 8.897 1.00 87.62 101 PHE A N 1
ATOM 829 C CA . PHE A 1 101 ? 4.866 -0.104 7.900 1.00 87.62 101 PHE A CA 1
ATOM 830 C C . PHE A 1 101 ? 5.579 1.246 7.850 1.00 87.62 101 PHE A C 1
ATOM 832 O O . PHE A 1 101 ? 5.686 1.853 6.781 1.00 87.62 101 PHE A O 1
ATOM 839 N N . LEU A 1 102 ? 5.995 1.759 9.006 1.00 85.12 102 LEU A N 1
ATOM 840 C CA . LEU A 1 102 ? 6.461 3.137 9.144 1.00 85.12 102 LEU A CA 1
ATOM 841 C C . LEU A 1 102 ? 7.975 3.255 9.242 1.00 85.12 102 LEU A C 1
ATOM 843 O O . LEU A 1 102 ? 8.514 4.311 8.904 1.00 85.12 102 LEU A O 1
ATOM 847 N N . THR A 1 103 ? 8.669 2.213 9.696 1.00 81.94 103 THR A N 1
ATOM 848 C CA . THR A 1 103 ? 10.125 2.232 9.751 1.00 81.94 103 THR A CA 1
ATOM 849 C C . THR A 1 103 ? 10.673 1.864 8.375 1.00 81.94 103 THR A C 1
ATOM 851 O O . THR A 1 103 ? 10.358 0.793 7.858 1.00 81.94 103 THR A O 1
ATOM 854 N N . PRO A 1 104 ? 11.505 2.722 7.755 1.00 66.12 104 PRO A N 1
ATOM 855 C CA . PRO A 1 104 ? 12.153 2.383 6.502 1.00 66.12 104 PRO A CA 1
ATOM 856 C C . PRO A 1 104 ? 13.053 1.170 6.739 1.00 66.12 104 PRO A C 1
ATOM 858 O O . PRO A 1 104 ? 14.130 1.280 7.326 1.00 66.12 104 PRO A O 1
ATOM 861 N N . HIS A 1 105 ? 12.610 -0.006 6.302 1.00 57.50 105 HIS A N 1
ATOM 862 C CA . HIS A 1 105 ? 13.462 -1.181 6.242 1.00 57.50 105 HIS A CA 1
ATOM 863 C C . HIS A 1 105 ? 14.478 -0.950 5.128 1.00 57.50 105 HIS A C 1
ATOM 865 O O . HIS A 1 105 ? 14.251 -1.248 3.957 1.00 57.50 105 HIS A O 1
ATOM 871 N N . SER A 1 106 ? 15.604 -0.337 5.482 1.00 46.00 106 SER A N 1
ATOM 872 C CA . SER A 1 106 ? 16.777 -0.423 4.627 1.00 46.00 106 SER A CA 1
ATOM 873 C C . SER A 1 106 ? 17.194 -1.899 4.556 1.00 46.00 106 SER A C 1
ATOM 875 O O . SER A 1 106 ? 17.490 -2.493 5.591 1.00 46.00 106 SER A O 1
ATOM 877 N N . LYS A 1 107 ? 17.241 -2.437 3.321 1.00 45.22 107 LYS A N 1
ATOM 878 C CA . LYS A 1 107 ? 17.669 -3.795 2.885 1.00 45.22 107 LYS A CA 1
ATOM 879 C C . LYS A 1 107 ? 16.497 -4.798 2.804 1.00 45.22 107 LYS A C 1
ATOM 881 O O . LYS A 1 107 ? 15.820 -5.024 3.792 1.00 45.22 107 LYS A O 1
ATOM 886 N N . THR A 1 108 ? 16.150 -5.419 1.670 1.00 40.16 108 THR A N 1
ATOM 887 C CA . THR A 1 108 ? 16.987 -6.014 0.609 1.00 40.16 108 THR A CA 1
ATOM 888 C C . THR A 1 108 ? 16.160 -6.209 -0.674 1.00 40.16 108 THR A C 1
ATOM 890 O O . THR A 1 108 ? 15.139 -6.888 -0.632 1.00 40.16 108 THR A O 1
ATOM 893 N N . GLY A 1 109 ? 16.607 -5.662 -1.815 1.00 36.44 109 GLY A N 1
ATOM 894 C CA . GLY A 1 109 ? 15.986 -5.919 -3.126 1.00 36.44 109 GLY A CA 1
ATOM 895 C C . GLY A 1 109 ? 16.259 -4.856 -4.196 1.00 36.44 109 GLY A C 1
ATOM 896 O O . GLY A 1 109 ? 15.379 -4.075 -4.518 1.00 36.44 109 GLY A O 1
ATOM 897 N N . SER A 1 110 ? 17.498 -4.826 -4.691 1.00 40.69 110 SER A N 1
ATOM 898 C CA . SER A 1 110 ? 18.006 -4.223 -5.938 1.00 40.69 110 SER A CA 1
ATOM 899 C C . SER A 1 110 ? 17.064 -3.367 -6.815 1.00 40.69 110 SER A C 1
ATOM 901 O O . SER A 1 110 ? 16.216 -3.897 -7.522 1.00 40.69 110 SER A O 1
ATOM 903 N N . CYS A 1 111 ? 17.365 -2.068 -6.899 1.00 33.28 111 CYS A N 1
ATOM 904 C CA . CYS A 1 111 ? 17.582 -1.381 -8.178 1.00 33.28 111 CYS A CA 1
ATOM 905 C C . CYS A 1 111 ? 18.760 -0.423 -7.979 1.00 33.28 111 CYS A C 1
ATOM 907 O O . CYS A 1 111 ? 18.605 0.752 -7.649 1.00 33.28 111 CYS A O 1
ATOM 909 N N . LYS A 1 112 ? 19.961 -0.989 -8.119 1.00 34.84 112 LYS A N 1
ATOM 910 C CA . LYS A 1 112 ? 21.207 -0.259 -8.323 1.00 34.84 112 LYS A CA 1
ATOM 911 C C . LYS A 1 112 ? 21.090 0.468 -9.667 1.00 34.84 112 LYS A C 1
ATOM 913 O O . LYS A 1 112 ? 21.341 -0.131 -10.705 1.00 34.84 112 LYS A O 1
ATOM 918 N N . TRP A 1 113 ? 20.654 1.724 -9.658 1.00 37.03 113 TRP A N 1
ATOM 919 C CA . TRP A 1 113 ? 20.934 2.625 -10.769 1.00 37.03 113 TRP A CA 1
ATOM 920 C C . TRP A 1 113 ? 22.261 3.307 -10.437 1.00 37.03 113 TRP A C 1
ATOM 922 O O . TRP A 1 113 ? 22.334 4.257 -9.666 1.00 37.03 113 TRP A O 1
ATOM 932 N N . GLU A 1 114 ? 23.349 2.737 -10.949 1.00 45.31 114 GLU A N 1
ATOM 933 C CA . GLU A 1 114 ? 24.532 3.538 -11.237 1.00 45.31 114 GLU A CA 1
ATOM 934 C C . GLU A 1 114 ? 24.153 4.410 -12.433 1.00 45.31 114 GLU A C 1
ATOM 936 O O . GLU A 1 114 ? 24.035 3.926 -13.555 1.00 45.31 114 GLU A O 1
ATOM 941 N N . ALA A 1 115 ? 23.887 5.685 -12.178 1.00 48.38 115 ALA A N 1
ATOM 942 C CA . ALA A 1 115 ? 24.044 6.707 -13.194 1.00 48.38 115 ALA A CA 1
ATOM 943 C C . ALA A 1 115 ? 24.895 7.807 -12.574 1.00 48.38 115 ALA A C 1
ATOM 945 O O . ALA A 1 115 ? 24.419 8.629 -11.789 1.00 48.38 115 ALA A O 1
ATOM 946 N N . ASP A 1 116 ? 26.177 7.758 -12.918 1.00 42.16 116 ASP A N 1
ATOM 947 C CA . ASP A 1 116 ? 27.063 8.903 -12.871 1.00 42.16 116 ASP A CA 1
ATOM 948 C C . ASP A 1 116 ? 26.382 10.091 -13.554 1.00 42.16 116 ASP A C 1
ATOM 950 O O . ASP A 1 116 ? 26.083 10.055 -14.748 1.00 42.16 116 ASP A O 1
ATOM 954 N N . SER A 1 117 ? 26.170 11.169 -12.809 1.00 37.94 117 SER A N 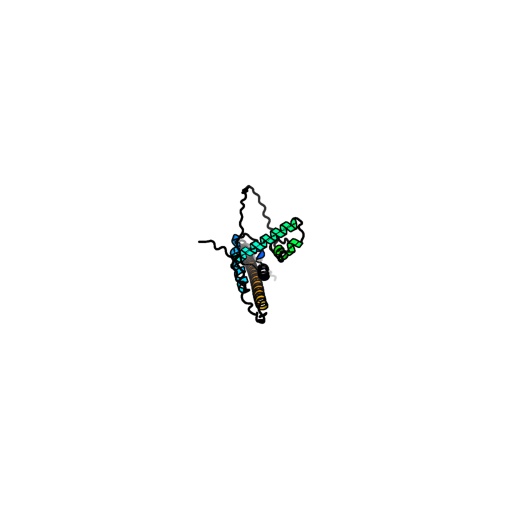1
ATOM 955 C CA . SER A 1 117 ? 26.274 12.505 -13.380 1.00 37.94 117 SER A CA 1
ATOM 956 C C . SER A 1 117 ? 26.525 13.514 -12.269 1.00 37.94 117 SER A C 1
ATOM 958 O O . SER A 1 117 ? 25.622 14.022 -11.607 1.00 37.94 117 SER A O 1
ATOM 960 N N . SER A 1 118 ? 27.809 13.773 -12.061 1.00 44.53 118 SER A N 1
ATOM 961 C CA . SER A 1 118 ? 28.310 14.999 -11.460 1.00 44.53 118 SER A CA 1
ATOM 962 C C . SER A 1 118 ? 27.869 16.201 -12.299 1.00 44.53 118 SER A C 1
ATOM 964 O O . SER A 1 118 ? 28.198 16.240 -13.479 1.00 44.53 118 SER A O 1
ATOM 966 N N . VAL A 1 119 ? 27.228 17.205 -11.689 1.00 38.31 119 VAL A N 1
ATOM 967 C CA . VAL A 1 119 ? 27.662 18.615 -11.779 1.00 38.31 119 VAL A CA 1
ATOM 968 C C . VAL A 1 119 ? 26.918 19.496 -10.754 1.00 38.31 119 VAL A C 1
ATOM 970 O O . VAL A 1 119 ? 25.705 19.658 -10.779 1.00 38.31 119 VAL A O 1
ATOM 973 N N . SER A 1 120 ? 27.708 19.975 -9.796 1.00 39.31 120 SER A N 1
ATOM 974 C CA . SER A 1 120 ? 27.822 21.318 -9.204 1.00 39.31 120 SER A CA 1
ATOM 975 C C . SER A 1 120 ? 26.678 22.348 -9.237 1.00 39.31 120 SER A C 1
ATOM 977 O O . SER A 1 120 ? 26.127 22.660 -10.286 1.00 39.31 120 SER A O 1
ATOM 979 N N . GLY A 1 121 ? 26.548 23.057 -8.102 1.00 36.53 121 GLY A N 1
ATOM 980 C CA . GLY A 1 121 ? 26.079 24.454 -8.001 1.00 36.53 121 GLY A CA 1
ATOM 981 C C . GLY A 1 121 ? 24.928 24.618 -7.006 1.00 36.53 121 GLY A C 1
ATOM 982 O O . GLY A 1 121 ? 23.827 24.183 -7.308 1.00 36.53 121 GLY A O 1
ATOM 983 N N . LEU A 1 122 ? 25.192 25.015 -5.747 1.00 38.38 122 LEU A N 1
ATOM 984 C CA . LEU A 1 122 ? 25.031 26.393 -5.209 1.00 38.38 122 LEU A CA 1
ATOM 985 C C . LEU A 1 122 ? 23.563 26.871 -5.317 1.00 38.38 122 LEU A C 1
ATOM 987 O O . LEU A 1 122 ? 22.980 26.805 -6.383 1.00 38.38 122 LEU A O 1
ATOM 991 N N . GLU A 1 123 ? 22.853 27.402 -4.329 1.00 37.75 123 GLU A N 1
ATOM 992 C CA . GLU A 1 123 ? 23.134 27.978 -3.019 1.00 37.75 123 GLU A CA 1
ATOM 993 C C . GLU A 1 123 ? 21.760 28.319 -2.402 1.00 37.75 123 GLU A C 1
ATOM 995 O O . GLU A 1 123 ? 20.804 28.589 -3.125 1.00 37.75 123 GLU A O 1
ATOM 1000 N N . GLY A 1 124 ? 21.687 28.374 -1.071 1.00 36.88 124 GLY A N 1
ATOM 1001 C CA . GLY A 1 124 ? 20.841 29.327 -0.346 1.00 36.88 124 GLY A CA 1
ATOM 1002 C C . GLY A 1 124 ? 19.317 29.158 -0.381 1.00 36.88 124 GLY A C 1
ATOM 1003 O O . GLY A 1 124 ? 18.647 29.672 -1.267 1.00 36.88 124 GLY A O 1
ATOM 1004 N N . GLN A 1 125 ? 18.751 28.654 0.721 1.00 40.34 125 GLN A N 1
ATOM 1005 C CA . GLN A 1 125 ? 17.732 29.425 1.450 1.00 40.34 125 GLN A CA 1
ATOM 1006 C C . GLN A 1 125 ? 17.498 28.867 2.856 1.00 40.34 125 GLN A C 1
ATOM 1008 O O . GLN A 1 125 ? 16.837 27.856 3.077 1.00 40.34 125 GLN A O 1
ATOM 1013 N N . SER A 1 126 ? 18.080 29.588 3.811 1.00 41.72 126 SER A N 1
ATOM 1014 C CA . SER A 1 126 ? 17.698 29.604 5.215 1.00 41.72 126 SER A CA 1
ATOM 1015 C C . SER A 1 126 ? 16.311 30.236 5.337 1.00 41.72 126 SER A C 1
ATOM 1017 O O . SER A 1 126 ? 16.134 31.393 4.966 1.00 41.72 126 SER A O 1
ATOM 1019 N N . PHE A 1 127 ? 15.347 29.497 5.879 1.00 38.72 127 PHE A N 1
ATOM 1020 C CA . PHE A 1 127 ? 14.140 30.074 6.461 1.00 38.72 127 PHE A CA 1
ATOM 1021 C C . PHE A 1 127 ? 13.969 29.511 7.866 1.00 38.72 127 PHE A C 1
ATOM 1023 O O . PHE A 1 127 ? 13.434 28.426 8.083 1.00 38.72 127 PHE A O 1
ATOM 1030 N N . GLN A 1 128 ? 14.460 30.285 8.832 1.00 40.28 128 GLN A N 1
ATOM 1031 C CA . GLN A 1 128 ? 13.973 30.234 10.198 1.00 40.28 128 GLN A CA 1
ATOM 1032 C C . GLN A 1 128 ? 12.537 30.770 10.202 1.00 40.28 128 GLN A C 1
ATOM 1034 O O . GLN A 1 128 ? 12.265 31.870 9.724 1.00 40.28 128 GLN A O 1
ATOM 1039 N N . SER A 1 129 ? 11.605 30.007 10.757 1.00 36.00 129 SER A N 1
ATOM 1040 C CA . SER A 1 129 ? 10.332 30.546 11.230 1.00 36.00 129 SER A CA 1
ATOM 1041 C C . SER A 1 129 ? 10.012 29.906 12.565 1.00 36.00 129 SER A C 1
ATOM 1043 O O . SER A 1 129 ? 9.464 28.813 12.667 1.00 36.00 129 SER A O 1
ATOM 1045 N N . SER A 1 130 ? 10.465 30.625 13.585 1.00 38.38 130 SER A N 1
ATOM 1046 C CA . SER A 1 130 ? 10.015 30.546 14.962 1.00 38.38 130 SER A CA 1
ATOM 1047 C C . SER A 1 130 ? 8.674 31.275 15.062 1.00 38.38 130 SER A C 1
ATOM 1049 O O . SER A 1 130 ? 8.573 32.421 14.627 1.00 38.38 130 SER A O 1
ATOM 1051 N N . SER A 1 131 ? 7.657 30.648 15.651 1.00 45.94 131 SER A N 1
ATOM 1052 C CA . SER A 1 131 ? 6.551 31.398 16.251 1.00 45.94 131 SER A CA 1
ATOM 1053 C C . SER A 1 131 ? 6.087 30.718 17.532 1.00 45.94 131 SER A C 1
ATOM 1055 O O . SER A 1 131 ? 5.403 29.694 17.528 1.00 45.94 131 SER A O 1
ATOM 1057 N N . VAL A 1 132 ? 6.523 31.341 18.616 1.00 41.03 132 VAL A N 1
ATOM 1058 C CA . VAL A 1 132 ? 6.092 31.201 20.000 1.00 41.03 132 VAL A CA 1
ATOM 1059 C C . VAL A 1 132 ? 4.600 31.523 20.109 1.00 41.03 132 VAL A C 1
ATOM 1061 O O . VAL A 1 132 ? 4.184 32.603 19.701 1.00 41.03 132 VAL A O 1
ATOM 1064 N N . TYR A 1 133 ? 3.822 30.628 20.716 1.00 38.53 133 TYR A N 1
ATOM 1065 C CA . TYR A 1 133 ? 2.564 30.990 21.369 1.00 38.53 133 TYR A CA 1
ATOM 1066 C C . TYR A 1 133 ? 2.528 30.335 22.746 1.00 38.53 133 TYR A C 1
ATOM 1068 O O . TYR A 1 133 ? 2.158 29.177 22.918 1.00 38.53 133 TYR A O 1
ATOM 1076 N N . GLU A 1 134 ? 2.980 31.122 23.713 1.00 37.91 134 GLU A N 1
ATOM 1077 C CA . GLU A 1 134 ? 2.764 30.961 25.141 1.00 37.91 134 GLU A CA 1
ATOM 1078 C C . GLU A 1 134 ? 1.524 31.803 25.493 1.00 37.91 134 GLU A C 1
ATOM 1080 O O . GLU A 1 134 ? 1.435 32.968 25.104 1.00 37.91 134 GLU A O 1
ATOM 1085 N N . GLY A 1 135 ? 0.527 31.209 26.151 1.00 37.12 135 GLY A N 1
ATOM 1086 C CA . GLY A 1 135 ? -0.738 31.875 26.468 1.00 37.12 135 GLY A CA 1
ATOM 1087 C C . GLY A 1 135 ? -1.539 31.093 27.504 1.00 37.12 135 GLY A C 1
ATOM 1088 O O . GLY A 1 135 ? -1.936 29.959 27.263 1.00 37.12 135 GLY A O 1
ATOM 1089 N N . GLN A 1 136 ? -1.712 31.698 28.674 1.00 38.00 136 GLN A N 1
ATOM 1090 C CA . GLN A 1 136 ? -2.113 31.094 29.943 1.00 38.00 136 GLN A CA 1
ATOM 1091 C C . GLN A 1 136 ? -3.627 30.857 30.127 1.00 38.00 136 GLN A C 1
ATOM 1093 O O . GLN A 1 136 ? -4.463 31.597 29.626 1.00 38.00 136 GLN A O 1
ATOM 1098 N N . ALA A 1 137 ? -3.909 29.833 30.941 1.00 41.56 137 ALA A N 1
ATOM 1099 C CA . ALA A 1 137 ? -4.854 29.736 32.066 1.00 41.56 137 ALA A CA 1
ATOM 1100 C C . ALA A 1 137 ? -6.235 30.443 32.060 1.00 41.56 137 ALA A C 1
ATOM 1102 O O . ALA A 1 137 ? -6.328 31.663 32.112 1.00 41.56 137 ALA A O 1
ATOM 1103 N N . ALA A 1 138 ? -7.286 29.633 32.266 1.00 42.00 138 ALA A N 1
ATOM 1104 C CA . ALA A 1 138 ? -8.438 29.847 33.171 1.00 42.00 138 ALA A CA 1
ATOM 1105 C C . ALA A 1 138 ? -9.178 28.487 33.278 1.00 42.00 138 ALA A C 1
ATOM 1107 O O . ALA A 1 138 ? -9.458 27.882 32.251 1.00 42.00 138 ALA A O 1
ATOM 1108 N N . SER A 1 139 ? -9.276 27.790 34.416 1.00 42.75 139 SER A N 1
ATOM 1109 C CA . SER A 1 139 ? -10.030 28.038 35.662 1.00 42.75 139 SER A CA 1
ATOM 1110 C C . SER A 1 139 ? -11.560 28.080 35.505 1.00 42.75 139 SER A C 1
ATOM 1112 O O . SER A 1 139 ? -12.074 28.702 34.582 1.00 42.75 139 SER A O 1
ATOM 1114 N N . SER A 1 140 ? -12.248 27.494 36.500 1.00 39.12 140 SER A N 1
ATOM 1115 C CA . SER A 1 140 ? -13.706 27.326 36.692 1.00 39.12 140 SER A CA 1
ATOM 1116 C C . SER A 1 140 ? -14.317 26.091 35.997 1.00 39.12 140 SER A C 1
ATOM 1118 O O . SER A 1 140 ? -14.183 25.929 34.796 1.00 39.12 140 SER A O 1
ATOM 1120 N N . GLY A 1 141 ? -14.981 25.126 36.642 1.00 36.94 141 GLY A N 1
ATOM 1121 C CA . GLY A 1 141 ? -15.669 25.111 37.936 1.00 36.94 141 GLY A CA 1
ATOM 1122 C C . GLY A 1 141 ? -17.180 24.903 37.729 1.00 36.94 141 GLY A C 1
ATOM 1123 O O . GLY A 1 141 ? -17.836 25.833 37.277 1.00 36.94 141 GLY A O 1
ATOM 1124 N N . ASN A 1 142 ? -17.684 23.692 38.031 1.00 37.72 142 ASN A N 1
ATOM 1125 C CA . ASN A 1 142 ? -19.070 23.267 38.385 1.00 37.72 142 ASN A CA 1
ATOM 1126 C C . ASN A 1 142 ? -19.349 21.870 37.799 1.00 37.72 142 ASN A C 1
ATOM 1128 O O . ASN A 1 142 ? -19.224 21.679 36.597 1.00 37.72 142 ASN A O 1
ATOM 1132 N N . GLN A 1 143 ? -19.558 20.788 38.559 1.00 42.31 143 GLN A N 1
ATOM 1133 C CA . GLN A 1 143 ? -20.536 20.482 39.622 1.00 42.31 143 GLN A CA 1
ATOM 1134 C C . GLN A 1 143 ? -22.016 20.570 39.202 1.00 42.31 143 GLN A C 1
ATOM 1136 O O . GLN A 1 143 ? -22.485 21.602 38.738 1.00 42.31 143 GLN A O 1
ATOM 1141 N N . ASN A 1 144 ? -22.720 19.475 39.521 1.00 36.16 144 ASN A N 1
ATOM 1142 C CA . ASN A 1 144 ? -24.168 19.238 39.575 1.00 36.16 144 ASN A CA 1
ATOM 1143 C C . ASN A 1 144 ? -24.935 18.890 38.291 1.00 36.16 144 ASN A C 1
ATOM 1145 O O . ASN A 1 144 ? -25.238 19.740 37.464 1.00 36.16 144 ASN A O 1
ATOM 1149 N N . ALA A 1 145 ? -25.373 17.627 38.230 1.00 40.41 145 ALA A N 1
ATOM 1150 C CA . ALA A 1 145 ? -26.765 17.192 38.456 1.00 40.41 145 ALA A CA 1
ATOM 1151 C C . ALA A 1 145 ? -26.975 15.882 37.673 1.00 40.41 145 ALA A C 1
ATOM 1153 O O . ALA A 1 145 ? -27.025 15.861 36.449 1.00 40.41 145 ALA A O 1
ATOM 1154 N N . ASP A 1 146 ? -26.911 14.728 38.325 1.00 48.19 146 ASP A N 1
ATOM 1155 C CA . ASP A 1 146 ? -28.090 14.115 38.948 1.00 48.19 146 ASP A CA 1
ATOM 1156 C C . ASP A 1 146 ? -29.288 14.018 37.983 1.00 48.19 146 ASP A C 1
ATOM 1158 O O . ASP A 1 146 ? -30.189 14.857 37.974 1.00 48.19 146 ASP A O 1
ATOM 1162 N N . ARG A 1 147 ? -29.291 12.968 37.150 1.00 43.53 147 ARG A N 1
ATOM 1163 C CA . ARG A 1 147 ? -30.507 12.429 36.527 1.00 43.53 147 ARG A CA 1
ATOM 1164 C C . ARG A 1 147 ? -30.444 10.906 36.423 1.00 43.53 147 ARG A C 1
ATOM 1166 O O . ARG A 1 147 ? -29.948 10.351 35.455 1.00 43.53 147 ARG A O 1
ATOM 1173 N N . ARG A 1 148 ? -31.006 10.300 37.470 1.00 45.94 148 ARG A N 1
ATOM 1174 C CA . ARG A 1 148 ? -31.848 9.092 37.549 1.00 45.94 148 ARG A CA 1
ATOM 1175 C C . ARG A 1 148 ? -31.550 7.864 36.661 1.00 45.94 148 ARG A C 1
ATOM 1177 O O . ARG A 1 148 ? -31.542 7.963 35.437 1.00 45.94 148 ARG A O 1
ATOM 1184 N N . PRO A 1 149 ? -31.544 6.663 37.274 1.00 52.16 149 PRO A N 1
ATOM 1185 C CA . PRO A 1 149 ? -31.542 5.393 36.567 1.00 52.16 149 PRO A CA 1
ATOM 1186 C C . PRO A 1 149 ? -32.971 5.009 36.155 1.00 52.16 149 PRO A C 1
ATOM 1188 O O . PRO A 1 149 ? -33.860 4.897 37.001 1.00 52.16 149 PRO A O 1
ATOM 1191 N N . TYR A 1 150 ? -33.193 4.744 34.868 1.00 46.00 150 TYR A N 1
ATOM 1192 C CA . TYR A 1 150 ? -34.336 3.940 34.440 1.00 46.00 150 TYR A CA 1
ATOM 1193 C C . TYR A 1 150 ? -33.903 2.482 34.336 1.00 46.00 150 TYR A C 1
ATOM 1195 O O . TYR A 1 150 ? -33.228 2.055 33.407 1.00 46.00 150 TYR A O 1
ATOM 1203 N N . ARG A 1 151 ? -34.309 1.742 35.365 1.00 55.19 151 ARG A N 1
ATOM 1204 C CA . ARG A 1 151 ? -34.401 0.289 35.430 1.00 55.19 151 ARG A CA 1
ATOM 1205 C C . ARG A 1 151 ? -35.678 -0.116 34.696 1.00 55.19 151 ARG A C 1
ATOM 1207 O O . ARG A 1 151 ? -36.755 0.196 35.195 1.00 55.19 151 ARG A O 1
ATOM 1214 N N . ALA A 1 152 ? -35.579 -0.800 33.559 1.00 44.06 152 ALA A N 1
ATOM 1215 C CA . ALA A 1 152 ? -36.697 -1.566 33.013 1.00 44.06 152 ALA A CA 1
ATOM 1216 C C . ALA A 1 152 ? -36.231 -2.592 31.969 1.00 44.06 152 ALA A C 1
ATOM 1218 O O . ALA A 1 152 ? -35.731 -2.228 30.912 1.00 44.06 152 ALA A O 1
ATOM 1219 N N . MET A 1 153 ? -36.531 -3.851 32.297 1.00 48.28 153 MET A N 1
ATOM 1220 C CA . MET A 1 153 ? -36.758 -4.994 31.409 1.00 48.28 153 MET A CA 1
ATOM 1221 C C . MET A 1 153 ? -35.518 -5.705 30.858 1.00 48.28 153 MET A C 1
ATOM 1223 O O . MET A 1 153 ? -35.045 -5.463 29.753 1.00 48.28 153 MET A O 1
ATOM 1227 N N . GLU A 1 154 ? -35.070 -6.679 31.654 1.00 48.84 154 GLU A N 1
ATOM 1228 C CA . GLU A 1 154 ? -34.363 -7.869 31.189 1.00 48.84 154 GLU A CA 1
ATOM 1229 C C . GLU A 1 154 ? -35.239 -8.601 30.161 1.00 48.84 154 GLU A C 1
ATOM 1231 O O . GLU A 1 154 ? -36.200 -9.290 30.506 1.00 48.84 154 GLU A O 1
ATOM 1236 N N . ALA A 1 155 ? -34.924 -8.418 28.880 1.00 51.06 155 ALA A N 1
ATOM 1237 C CA . ALA A 1 155 ? -35.355 -9.322 27.830 1.00 51.06 155 ALA A CA 1
ATOM 1238 C C . ALA A 1 155 ? -34.354 -10.481 27.777 1.00 51.06 155 ALA A C 1
ATOM 1240 O O . ALA A 1 155 ? -33.163 -10.284 27.541 1.00 51.06 155 ALA A O 1
ATOM 1241 N N . SER A 1 156 ? -34.864 -11.680 28.044 1.00 59.59 156 SER A N 1
ATOM 1242 C CA . SER A 1 156 ? -34.166 -12.956 27.921 1.00 59.59 156 SER A CA 1
ATOM 1243 C C . SER A 1 156 ? -33.506 -13.071 26.534 1.00 59.59 156 SER A C 1
ATOM 1245 O O . SER A 1 156 ? -34.218 -12.986 25.528 1.00 59.59 156 SER A O 1
ATOM 1247 N N . PRO A 1 157 ? -32.172 -13.232 26.441 1.00 57.25 157 PRO A N 1
ATOM 1248 C CA . PRO A 1 157 ? -31.517 -13.472 25.171 1.00 57.25 157 PRO A CA 1
ATOM 1249 C C . PRO A 1 157 ? -31.776 -14.926 24.788 1.00 57.25 157 PRO A C 1
ATOM 1251 O O . PRO A 1 157 ? -31.192 -15.845 25.352 1.00 57.25 157 PRO A O 1
ATOM 1254 N N . GLY A 1 158 ? -32.694 -15.131 23.845 1.00 56.25 158 GLY A N 1
ATOM 1255 C CA . GLY A 1 158 ? -32.763 -16.387 23.116 1.00 56.25 158 GLY A CA 1
ATOM 1256 C C . GLY A 1 158 ? -31.443 -16.582 22.379 1.00 56.25 158 GLY A C 1
ATOM 1257 O O . GLY A 1 158 ? -31.077 -15.749 21.549 1.00 56.25 158 GLY A O 1
ATOM 1258 N N . ASP A 1 159 ? -30.738 -17.658 22.715 1.00 53.78 159 ASP A N 1
ATOM 1259 C CA . ASP A 1 159 ? -29.569 -18.155 22.001 1.00 53.78 159 ASP A CA 1
ATOM 1260 C C . ASP A 1 159 ? -29.927 -18.372 20.526 1.00 53.78 159 ASP A C 1
ATOM 1262 O O . ASP A 1 159 ? -30.489 -19.395 20.131 1.00 53.78 159 ASP A O 1
ATOM 1266 N N . VAL A 1 160 ? -29.620 -17.376 19.696 1.00 62.81 160 VAL A N 1
ATOM 1267 C CA . VAL A 1 160 ? -29.581 -17.544 18.247 1.00 62.81 160 VAL A CA 1
ATOM 1268 C C . VAL A 1 160 ? -28.258 -18.250 17.949 1.00 62.81 160 VAL A C 1
ATOM 1270 O O . VAL A 1 160 ? -27.206 -17.680 18.251 1.00 62.81 160 VAL A O 1
ATOM 1273 N N . PRO A 1 161 ? -28.266 -19.473 17.387 1.00 58.66 161 PRO A N 1
ATOM 1274 C CA . PRO A 1 161 ? -27.040 -20.144 16.988 1.00 58.66 161 PRO A CA 1
ATOM 1275 C C . PRO A 1 161 ? -26.327 -19.259 15.967 1.00 58.66 161 PRO A C 1
ATOM 1277 O O . PRO A 1 161 ? -26.812 -19.041 14.858 1.00 58.66 161 PRO A O 1
ATOM 1280 N N . GLY A 1 162 ? -25.206 -18.689 16.408 1.00 53.34 162 GLY A N 1
ATOM 1281 C CA . GLY A 1 162 ? -24.367 -17.805 15.622 1.00 53.34 162 GLY A CA 1
ATOM 1282 C C . GLY A 1 162 ? -23.955 -18.490 14.330 1.00 53.34 162 GLY A C 1
ATOM 1283 O O . GLY A 1 162 ? -23.273 -19.514 14.341 1.00 53.34 162 GLY A O 1
ATOM 1284 N N . ASP A 1 163 ? -24.383 -17.894 13.227 1.00 57.72 163 ASP A N 1
ATOM 1285 C CA . ASP A 1 163 ? -24.001 -18.240 11.871 1.00 57.72 163 ASP A CA 1
ATOM 1286 C C . ASP A 1 163 ? -22.495 -17.960 11.689 1.00 57.72 163 ASP A C 1
ATOM 1288 O O . ASP A 1 163 ? -22.061 -16.858 11.351 1.00 57.72 163 ASP A O 1
ATOM 1292 N N . GLN A 1 164 ? -21.662 -18.953 12.014 1.00 54.81 164 GLN A N 1
ATOM 1293 C CA . GLN A 1 164 ? -20.196 -18.889 11.928 1.00 54.81 164 GLN A CA 1
ATOM 1294 C C . GLN A 1 164 ? -19.672 -19.000 10.482 1.00 54.81 164 GLN A C 1
ATOM 1296 O O . GLN A 1 164 ? -18.468 -19.118 10.274 1.00 54.81 164 GLN A O 1
ATOM 1301 N N . SER A 1 165 ? -20.540 -18.915 9.467 1.00 54.53 165 SER A N 1
ATOM 1302 C CA . SER A 1 165 ? -20.166 -19.029 8.048 1.00 54.53 165 SER A CA 1
ATOM 1303 C C . SER A 1 165 ? -19.530 -17.755 7.445 1.00 54.53 165 SER A C 1
ATOM 1305 O O . SER A 1 165 ? -19.148 -17.747 6.273 1.00 54.53 165 SER A O 1
ATOM 1307 N N . GLY A 1 166 ? -19.402 -16.665 8.209 1.00 55.97 166 GLY A N 1
ATOM 1308 C CA . GLY A 1 166 ? -18.932 -15.359 7.720 1.00 55.97 166 GLY A CA 1
ATOM 1309 C C . GLY A 1 166 ? -17.431 -15.180 7.388 1.00 55.97 166 GLY A C 1
ATOM 1310 O O . GLY A 1 166 ? -17.133 -14.451 6.436 1.00 55.97 166 GLY A O 1
ATOM 1311 N N . PRO A 1 167 ? -16.456 -15.782 8.104 1.00 59.72 167 PRO A N 1
ATOM 1312 C CA . PRO A 1 167 ? -15.042 -15.433 7.922 1.00 59.72 167 PRO A CA 1
ATOM 1313 C C . PRO A 1 167 ? -14.385 -16.078 6.690 1.00 59.72 167 PRO A C 1
ATOM 1315 O O . PRO A 1 167 ? -13.413 -15.527 6.168 1.00 59.72 167 PRO A O 1
ATOM 1318 N N . ASP A 1 168 ? -14.908 -17.195 6.178 1.00 72.62 168 ASP A N 1
ATOM 1319 C CA . ASP A 1 168 ? -14.283 -17.903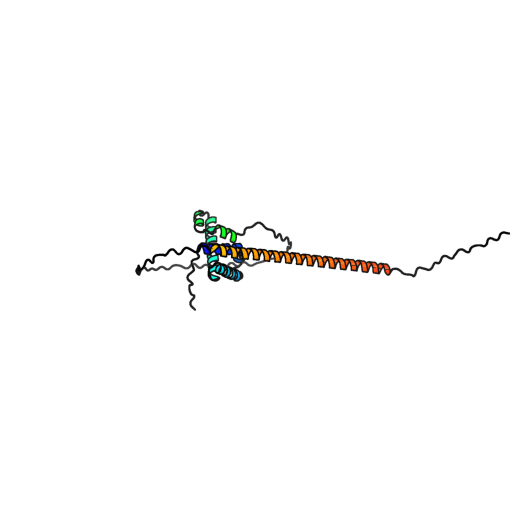 5.050 1.00 72.62 168 ASP A CA 1
ATOM 1320 C C . ASP A 1 168 ? -14.547 -17.237 3.698 1.00 72.62 168 ASP A C 1
ATOM 1322 O O . ASP A 1 168 ? -13.645 -17.153 2.862 1.00 72.62 168 ASP A O 1
ATOM 1326 N N . ILE A 1 169 ? -15.738 -16.666 3.494 1.00 76.44 169 ILE A N 1
ATOM 1327 C CA . ILE A 1 169 ? -16.062 -15.954 2.249 1.00 76.44 169 ILE A CA 1
ATOM 1328 C C . ILE A 1 169 ? -15.193 -14.696 2.117 1.00 76.44 169 ILE A C 1
ATOM 1330 O O . ILE A 1 169 ? -14.654 -14.420 1.045 1.00 76.44 169 ILE A O 1
ATOM 1334 N N . GLN A 1 170 ? -14.987 -13.956 3.210 1.00 68.75 170 GLN A N 1
ATOM 1335 C CA . GLN A 1 170 ? -14.141 -12.760 3.197 1.00 68.75 170 GLN A CA 1
ATOM 1336 C C . GLN A 1 170 ? -12.677 -13.102 2.891 1.00 68.75 170 GLN A C 1
ATOM 1338 O O . GLN A 1 170 ? -12.040 -12.436 2.071 1.00 68.75 170 GLN A O 1
ATOM 1343 N N . ARG A 1 171 ? -12.157 -14.188 3.479 1.00 75.06 171 ARG A N 1
ATOM 1344 C CA . ARG A 1 171 ? -10.812 -14.701 3.179 1.00 75.06 171 ARG A CA 1
ATOM 1345 C C . ARG A 1 171 ? -10.675 -15.113 1.717 1.00 75.06 171 ARG A C 1
ATOM 1347 O O . ARG A 1 171 ? -9.671 -14.780 1.089 1.00 75.06 171 ARG A O 1
ATOM 1354 N N . LEU A 1 172 ? -11.692 -15.769 1.159 1.00 81.06 172 LEU A N 1
ATOM 1355 C CA . LEU A 1 172 ? -11.708 -16.170 -0.245 1.00 81.06 172 LEU A CA 1
ATOM 1356 C C . LEU A 1 172 ? -11.688 -14.955 -1.183 1.00 81.06 172 LEU A C 1
ATOM 1358 O O . LEU A 1 172 ? -10.924 -14.940 -2.144 1.00 81.06 172 LEU A O 1
ATOM 1362 N N . VAL A 1 173 ? -12.464 -13.907 -0.888 1.00 78.06 173 VAL A N 1
ATOM 1363 C CA . VAL A 1 173 ? -12.480 -12.667 -1.685 1.00 78.06 173 VAL A CA 1
ATOM 1364 C C . VAL A 1 173 ? -11.119 -11.968 -1.655 1.00 78.06 173 VAL A C 1
ATOM 1366 O O . VAL A 1 173 ? -10.632 -11.533 -2.700 1.00 78.06 173 VAL A O 1
ATOM 1369 N N . ILE A 1 174 ? -10.473 -11.894 -0.488 1.00 78.81 174 ILE A N 1
ATOM 1370 C CA . ILE A 1 174 ? -9.129 -11.312 -0.356 1.00 78.81 174 ILE A CA 1
ATOM 1371 C C . ILE A 1 174 ? -8.103 -12.141 -1.145 1.00 78.81 174 ILE A C 1
ATOM 1373 O O . ILE A 1 174 ? -7.285 -11.574 -1.873 1.00 78.81 174 ILE A O 1
ATOM 1377 N N . LEU A 1 175 ? -8.168 -13.475 -1.069 1.00 80.31 175 LEU A N 1
ATOM 1378 C CA . LEU A 1 175 ? -7.293 -14.375 -1.831 1.00 80.31 175 LEU A CA 1
ATOM 1379 C C . LEU A 1 175 ? -7.496 -14.249 -3.347 1.00 80.31 175 LEU A C 1
ATOM 1381 O O . LEU A 1 175 ? -6.516 -14.172 -4.093 1.00 80.31 175 LEU A O 1
ATOM 1385 N N . LEU A 1 176 ? -8.743 -14.168 -3.814 1.00 83.25 176 LEU A N 1
ATOM 1386 C CA . LEU A 1 176 ? -9.061 -13.944 -5.228 1.00 83.25 176 LEU A CA 1
ATOM 1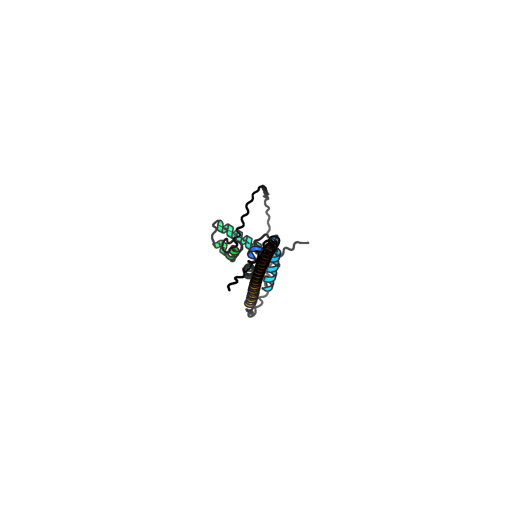387 C C . LEU A 1 176 ? -8.522 -12.598 -5.714 1.00 83.25 176 LEU A C 1
ATOM 1389 O O . LEU A 1 176 ? -7.935 -12.509 -6.789 1.00 83.25 176 LEU A O 1
ATOM 1393 N N . TYR A 1 177 ? -8.659 -11.549 -4.908 1.00 76.75 177 TYR A N 1
ATOM 1394 C CA . TYR A 1 177 ? -8.129 -10.241 -5.268 1.00 76.75 177 TYR A CA 1
ATOM 1395 C C . TYR A 1 177 ? -6.594 -10.235 -5.325 1.00 76.75 177 TYR A C 1
ATOM 1397 O O . TYR A 1 177 ? -6.008 -9.692 -6.263 1.00 76.75 177 TYR A O 1
ATOM 1405 N N . ARG A 1 178 ? -5.935 -10.879 -4.351 1.00 79.69 178 ARG A N 1
ATOM 1406 C CA . ARG A 1 178 ? -4.472 -11.024 -4.294 1.00 79.69 178 ARG A CA 1
ATOM 1407 C C . ARG A 1 178 ? -3.939 -11.759 -5.521 1.00 79.69 178 ARG A C 1
ATOM 1409 O O . ARG A 1 178 ? -3.015 -11.272 -6.167 1.00 79.69 178 ARG A O 1
ATOM 1416 N N . THR A 1 179 ? -4.540 -12.895 -5.862 1.00 86.31 179 THR A N 1
ATOM 1417 C CA . THR A 1 179 ? -4.135 -13.701 -7.023 1.00 86.31 179 THR A CA 1
ATOM 1418 C C . THR A 1 179 ? -4.383 -12.964 -8.337 1.00 86.31 179 THR A C 1
ATOM 1420 O O . THR A 1 179 ? -3.487 -12.903 -9.176 1.00 86.31 179 THR A O 1
ATOM 1423 N N . ALA A 1 180 ? -5.533 -12.303 -8.495 1.00 79.12 180 ALA A N 1
ATOM 1424 C CA . ALA A 1 180 ? -5.805 -11.468 -9.664 1.00 79.12 180 ALA A CA 1
ATOM 1425 C C . ALA A 1 180 ? -4.795 -10.318 -9.805 1.00 79.12 180 ALA A C 1
ATOM 1427 O O . ALA A 1 180 ? -4.346 -10.015 -10.910 1.00 79.12 180 ALA A O 1
ATOM 1428 N N . ARG A 1 181 ? -4.394 -9.687 -8.694 1.00 80.00 181 ARG A N 1
ATOM 1429 C CA . ARG A 1 181 ? -3.385 -8.625 -8.722 1.00 80.00 181 ARG A CA 1
ATOM 1430 C C . ARG A 1 181 ? -2.005 -9.148 -9.111 1.00 80.00 181 ARG A C 1
ATOM 1432 O O . ARG A 1 181 ? -1.366 -8.540 -9.961 1.00 80.00 181 ARG A O 1
ATOM 1439 N N . GLN A 1 182 ? -1.587 -10.280 -8.548 1.00 79.06 182 GLN A N 1
ATOM 1440 C CA . GLN A 1 182 ? -0.335 -10.943 -8.925 1.00 79.06 182 GLN A CA 1
ATOM 1441 C C . GLN A 1 182 ? -0.311 -11.306 -10.414 1.00 79.06 182 GLN A C 1
ATOM 1443 O O . GLN A 1 182 ? 0.704 -11.095 -11.074 1.00 79.06 182 GLN A O 1
ATOM 1448 N N . LEU A 1 183 ? -1.431 -11.794 -10.958 1.00 86.69 183 LEU A N 1
ATOM 1449 C CA . LEU A 1 183 ? -1.562 -12.077 -12.387 1.00 86.69 183 LEU A CA 1
ATOM 1450 C C . LEU A 1 183 ? -1.436 -10.810 -13.239 1.00 86.69 183 LEU A C 1
ATOM 1452 O O . LEU A 1 183 ? -0.721 -10.835 -14.235 1.00 86.69 183 LEU A O 1
ATOM 1456 N N . MET A 1 184 ? -2.063 -9.698 -12.842 1.00 84.06 184 MET A N 1
ATOM 1457 C CA . MET A 1 184 ? -1.916 -8.422 -13.557 1.00 84.06 184 MET A CA 1
ATOM 1458 C C . MET A 1 184 ? -0.465 -7.925 -13.558 1.00 84.06 184 MET A C 1
ATOM 1460 O O . MET A 1 184 ? 0.042 -7.561 -14.615 1.00 84.06 184 MET A O 1
ATOM 1464 N N . ASP A 1 185 ? 0.221 -7.972 -12.413 1.00 80.88 185 ASP A N 1
ATOM 1465 C CA . ASP A 1 185 ? 1.627 -7.559 -12.324 1.00 80.88 185 ASP A CA 1
ATOM 1466 C C . ASP A 1 185 ? 2.535 -8.499 -13.155 1.00 80.88 185 ASP A C 1
ATOM 1468 O O . ASP A 1 185 ? 3.492 -8.060 -13.793 1.00 80.88 185 ASP A O 1
ATOM 1472 N N . MET A 1 186 ? 2.231 -9.803 -13.208 1.00 92.00 186 MET A N 1
ATOM 1473 C CA . MET A 1 186 ? 2.923 -10.746 -14.098 1.00 92.00 186 MET A CA 1
ATOM 1474 C C . MET A 1 186 ? 2.684 -10.438 -15.579 1.00 92.00 186 MET A C 1
ATOM 1476 O O . MET A 1 186 ? 3.630 -10.482 -16.364 1.00 92.00 186 MET A O 1
ATOM 1480 N N . MET A 1 187 ? 1.447 -10.121 -15.967 1.00 90.88 187 MET A N 1
ATOM 1481 C CA . MET A 1 187 ? 1.110 -9.749 -17.343 1.00 90.88 187 MET A CA 1
ATOM 1482 C C . MET A 1 187 ? 1.810 -8.457 -17.772 1.00 90.88 187 MET A C 1
ATOM 1484 O O . MET A 1 187 ? 2.315 -8.386 -18.889 1.00 90.88 187 MET A O 1
ATOM 1488 N N . GLU A 1 188 ? 1.903 -7.465 -16.886 1.00 89.75 188 GLU A N 1
ATOM 1489 C CA . GLU A 1 188 ? 2.645 -6.226 -17.143 1.00 89.75 188 GLU A CA 1
ATOM 1490 C C . GLU A 1 188 ? 4.134 -6.510 -17.390 1.00 89.75 188 GLU A C 1
ATOM 1492 O O . GLU A 1 188 ? 4.716 -6.021 -18.359 1.00 89.75 188 GLU A O 1
ATOM 1497 N N . ARG A 1 189 ? 4.743 -7.388 -16.581 1.00 90.31 189 ARG A N 1
ATOM 1498 C CA . ARG A 1 189 ? 6.137 -7.818 -16.779 1.00 90.31 189 ARG A CA 1
ATOM 1499 C C . ARG A 1 189 ? 6.343 -8.574 -18.091 1.00 90.31 189 ARG A C 1
ATOM 1501 O O . ARG A 1 189 ? 7.367 -8.372 -18.735 1.00 90.31 189 ARG A O 1
ATOM 1508 N N . LEU A 1 190 ? 5.402 -9.434 -18.486 1.00 92.88 190 LEU A N 1
ATOM 1509 C CA . LEU A 1 190 ? 5.460 -10.131 -19.776 1.00 92.88 190 LEU A CA 1
ATOM 1510 C C . LEU A 1 190 ? 5.369 -9.146 -20.945 1.00 92.88 190 LEU A C 1
ATOM 1512 O O . LEU A 1 190 ? 6.187 -9.221 -21.857 1.00 92.88 190 LEU A O 1
ATOM 1516 N N . SER A 1 191 ? 4.451 -8.180 -20.875 1.00 89.38 191 SER A N 1
ATOM 1517 C CA . SER A 1 191 ? 4.307 -7.138 -21.896 1.00 89.38 191 SER A CA 1
ATOM 1518 C C . SER A 1 191 ? 5.576 -6.288 -22.040 1.00 89.38 191 SER A C 1
ATOM 1520 O O . SER A 1 191 ? 5.993 -5.971 -23.154 1.00 89.38 191 SER A O 1
ATOM 1522 N N . GLU A 1 192 ? 6.258 -5.981 -20.933 1.00 90.19 192 GLU A N 1
ATOM 1523 C CA . GLU A 1 192 ? 7.542 -5.276 -20.972 1.00 90.19 192 GLU A CA 1
ATOM 1524 C C . GLU A 1 192 ? 8.652 -6.112 -21.632 1.00 90.19 192 GLU A C 1
ATOM 1526 O O . GLU A 1 192 ? 9.432 -5.586 -22.427 1.00 90.19 192 GLU A O 1
ATOM 1531 N N . VAL A 1 193 ? 8.708 -7.421 -21.365 1.00 95.88 193 VAL A N 1
ATOM 1532 C CA . VAL A 1 193 ? 9.662 -8.327 -22.029 1.00 95.88 193 VAL A CA 1
ATOM 1533 C C . VAL A 1 193 ? 9.388 -8.410 -23.533 1.00 95.88 193 VAL A C 1
ATOM 1535 O O . VAL A 1 193 ? 10.322 -8.319 -24.330 1.00 95.88 193 VAL A O 1
ATOM 1538 N N . GLU A 1 194 ? 8.123 -8.522 -23.943 1.00 93.56 194 GLU A N 1
ATOM 1539 C CA . GLU A 1 194 ? 7.734 -8.507 -25.360 1.00 93.56 194 GLU A CA 1
ATOM 1540 C C . GLU A 1 194 ? 8.139 -7.196 -26.044 1.00 93.56 194 GLU A C 1
ATOM 1542 O O . GLU A 1 194 ? 8.705 -7.207 -27.141 1.00 93.56 194 GLU A O 1
ATOM 1547 N N . ARG A 1 195 ? 7.926 -6.058 -25.373 1.00 95.00 195 ARG A N 1
ATOM 1548 C CA . ARG A 1 195 ? 8.348 -4.742 -25.864 1.00 95.00 195 ARG A CA 1
ATOM 1549 C C . ARG A 1 195 ? 9.862 -4.672 -26.055 1.00 95.00 195 ARG A C 1
ATOM 1551 O O . ARG A 1 195 ? 10.328 -4.184 -27.085 1.00 95.00 195 ARG A O 1
ATOM 1558 N N . GLN A 1 196 ? 10.639 -5.175 -25.096 1.00 94.69 196 GLN A N 1
ATOM 1559 C CA . GLN A 1 196 ? 12.099 -5.219 -25.197 1.00 94.69 196 GLN A CA 1
ATOM 1560 C C . GLN A 1 196 ? 12.562 -6.109 -26.353 1.00 94.69 196 GLN A C 1
ATOM 1562 O O . GLN A 1 196 ? 13.433 -5.700 -27.122 1.00 94.69 196 GLN A O 1
ATOM 1567 N N . LEU A 1 197 ? 11.944 -7.279 -26.528 1.00 96.62 197 LEU A N 1
ATOM 1568 C CA . LEU A 1 197 ? 12.236 -8.170 -27.648 1.00 96.62 197 LEU A CA 1
ATOM 1569 C C . LEU A 1 197 ? 11.929 -7.497 -28.993 1.00 96.62 197 LEU A C 1
ATOM 1571 O O . LEU A 1 197 ? 12.741 -7.569 -29.914 1.00 96.62 197 LEU A O 1
ATOM 1575 N N . SER A 1 198 ? 10.806 -6.780 -29.090 1.00 96.56 198 SER A N 1
ATOM 1576 C CA . SER A 1 198 ? 10.446 -6.016 -30.289 1.00 96.56 198 SER A CA 1
ATOM 1577 C C . SER A 1 198 ? 11.479 -4.933 -30.616 1.00 96.56 198 SER A C 1
ATOM 1579 O O . SER A 1 198 ? 11.822 -4.742 -31.784 1.00 96.56 198 SER A O 1
ATOM 1581 N N . ILE A 1 199 ? 11.994 -4.231 -29.603 1.00 96.56 199 ILE A N 1
ATOM 1582 C CA . ILE A 1 199 ? 13.039 -3.215 -29.779 1.00 96.56 199 ILE A CA 1
ATOM 1583 C C . ILE A 1 199 ? 14.330 -3.862 -30.286 1.00 96.56 199 ILE A C 1
ATOM 1585 O O . ILE A 1 199 ? 14.900 -3.395 -31.271 1.00 96.56 199 ILE A O 1
ATOM 1589 N N . GLN A 1 200 ? 14.768 -4.958 -29.662 1.00 96.94 200 GLN A N 1
ATOM 1590 C CA . GLN A 1 200 ? 15.963 -5.695 -30.086 1.00 96.94 200 GLN A CA 1
ATOM 1591 C C . GLN A 1 200 ? 15.836 -6.199 -31.525 1.00 96.94 200 GLN A C 1
ATOM 1593 O O . GLN A 1 200 ? 16.752 -6.019 -32.326 1.00 96.94 200 GLN A O 1
ATOM 1598 N N . HIS A 1 201 ? 14.678 -6.753 -31.885 1.00 97.31 201 HIS A N 1
ATOM 1599 C CA . HIS A 1 201 ? 14.414 -7.203 -33.246 1.00 97.31 201 HIS A CA 1
ATOM 1600 C C . HIS A 1 201 ? 14.523 -6.047 -34.257 1.00 97.31 201 HIS A C 1
ATOM 1602 O O . HIS A 1 201 ? 15.218 -6.173 -35.264 1.00 97.31 201 HIS A O 1
ATOM 1608 N N . SER A 1 202 ? 13.942 -4.881 -33.947 1.00 97.69 202 SER A N 1
ATOM 1609 C CA . SER A 1 202 ? 14.058 -3.673 -34.778 1.00 97.69 202 SER A CA 1
ATOM 1610 C C . SER A 1 202 ? 15.506 -3.202 -34.957 1.00 97.69 202 SER A C 1
ATOM 1612 O O . SER A 1 202 ? 15.894 -2.816 -36.064 1.00 97.69 202 SER A O 1
ATOM 1614 N N . TYR A 1 203 ? 16.319 -3.232 -33.896 1.00 97.94 203 TYR A N 1
ATOM 1615 C CA . TYR A 1 203 ? 17.743 -2.896 -33.978 1.00 97.94 203 TYR A CA 1
ATOM 1616 C C . TYR A 1 203 ? 18.508 -3.862 -34.884 1.00 97.94 203 TYR A C 1
ATOM 1618 O O . TYR A 1 203 ? 19.263 -3.411 -35.745 1.00 97.94 203 TYR A O 1
ATOM 1626 N N . ILE A 1 204 ? 18.279 -5.172 -34.742 1.00 98.00 204 ILE A N 1
ATOM 1627 C CA . ILE A 1 204 ? 18.933 -6.195 -35.570 1.00 98.00 204 ILE A CA 1
ATOM 1628 C C . ILE A 1 204 ? 18.568 -6.005 -37.045 1.00 98.00 204 ILE A C 1
ATOM 1630 O O . ILE A 1 204 ? 19.458 -5.971 -37.894 1.00 98.00 204 ILE A O 1
ATOM 1634 N N . CYS A 1 205 ? 17.282 -5.817 -37.358 1.00 97.62 205 CYS A N 1
ATOM 1635 C CA . CYS A 1 205 ? 16.834 -5.552 -38.726 1.00 97.62 205 CYS A CA 1
ATOM 1636 C C . CYS A 1 205 ? 17.474 -4.282 -39.305 1.00 97.62 205 CYS A C 1
ATOM 1638 O O . CYS A 1 205 ? 17.928 -4.289 -40.448 1.00 97.62 205 CYS A O 1
ATOM 1640 N N . SER A 1 206 ? 17.553 -3.206 -38.517 1.00 97.94 206 SER A N 1
ATOM 1641 C CA . SER A 1 206 ? 18.148 -1.941 -38.968 1.00 97.94 206 SER A CA 1
ATOM 1642 C C . SER A 1 206 ? 19.650 -2.083 -39.236 1.00 97.94 206 SER A C 1
ATOM 1644 O O . SER A 1 206 ? 20.136 -1.623 -40.268 1.00 97.94 206 SER A O 1
ATOM 1646 N N . ALA A 1 207 ? 20.380 -2.777 -38.357 1.00 97.94 207 ALA A N 1
ATOM 1647 C CA . ALA A 1 207 ? 21.800 -3.062 -38.546 1.00 97.94 207 ALA A CA 1
ATOM 1648 C C . ALA A 1 207 ? 22.047 -3.953 -39.775 1.00 97.94 207 ALA A C 1
ATOM 1650 O O . ALA A 1 207 ? 22.960 -3.689 -40.558 1.00 97.94 207 ALA A O 1
ATOM 1651 N N . ALA A 1 208 ? 21.211 -4.975 -39.987 1.00 98.06 208 ALA A N 1
ATOM 1652 C CA . ALA A 1 208 ? 21.288 -5.842 -41.160 1.00 98.06 208 ALA A CA 1
ATOM 1653 C C . ALA A 1 208 ? 21.075 -5.061 -42.466 1.00 98.06 208 ALA A C 1
ATOM 1655 O O . ALA A 1 208 ? 21.855 -5.217 -43.407 1.00 98.06 208 ALA A O 1
ATOM 1656 N N . LEU A 1 209 ? 20.076 -4.172 -42.507 1.00 98.19 209 LEU A N 1
ATOM 1657 C CA . LEU A 1 209 ? 19.836 -3.287 -43.650 1.00 98.19 209 LEU A CA 1
ATOM 1658 C C . LEU A 1 209 ? 21.013 -2.337 -43.898 1.00 98.19 209 LEU A C 1
ATOM 1660 O O . LEU A 1 209 ? 21.425 -2.158 -45.043 1.00 98.19 209 LEU A O 1
ATOM 1664 N N . GLN A 1 210 ? 21.596 -1.770 -42.839 1.00 97.94 210 GLN A N 1
ATOM 1665 C CA . GLN A 1 210 ? 22.767 -0.905 -42.959 1.00 97.94 210 GLN A CA 1
ATOM 1666 C C . GLN A 1 210 ? 23.976 -1.662 -43.526 1.00 97.94 210 GLN A C 1
ATOM 1668 O O . GLN A 1 210 ? 24.635 -1.158 -44.432 1.00 97.94 210 GLN A O 1
ATOM 1673 N N . MET A 1 211 ? 24.248 -2.881 -43.050 1.00 98.06 211 MET A N 1
ATOM 1674 C CA . MET A 1 211 ? 25.321 -3.724 -43.590 1.00 98.06 211 MET A CA 1
ATOM 1675 C C . MET A 1 211 ? 25.079 -4.087 -45.058 1.00 98.06 211 MET A C 1
ATOM 1677 O O . MET A 1 211 ? 25.996 -3.977 -45.870 1.00 98.06 211 MET A O 1
ATOM 1681 N N . ALA A 1 212 ? 23.849 -4.459 -45.422 1.00 98.06 212 ALA A N 1
ATOM 1682 C CA . ALA A 1 212 ? 23.493 -4.753 -46.808 1.00 98.06 212 ALA A CA 1
ATOM 1683 C C . ALA A 1 212 ? 23.726 -3.541 -47.726 1.00 98.06 212 ALA A C 1
ATOM 1685 O O . ALA A 1 212 ? 24.289 -3.685 -48.809 1.00 98.06 212 ALA A O 1
ATOM 1686 N N . HIS A 1 213 ? 23.370 -2.338 -47.268 1.00 97.50 213 HIS A N 1
ATOM 1687 C CA . HIS A 1 213 ? 23.617 -1.098 -48.001 1.00 97.50 213 HIS A CA 1
ATOM 1688 C C . HIS A 1 213 ? 25.118 -0.802 -48.169 1.00 97.50 213 HIS A C 1
ATOM 1690 O O . HIS A 1 213 ? 25.551 -0.411 -49.250 1.00 97.50 213 HIS A O 1
ATOM 1696 N N . GLN A 1 214 ? 25.936 -1.038 -47.135 1.00 96.62 214 GLN A N 1
ATOM 1697 C CA . GLN A 1 214 ? 27.397 -0.890 -47.227 1.00 96.62 214 GLN A CA 1
ATOM 1698 C C . GLN A 1 214 ? 28.010 -1.859 -48.246 1.00 96.62 214 GLN A C 1
ATOM 1700 O O . GLN A 1 214 ? 28.837 -1.454 -49.062 1.00 96.62 214 GLN A O 1
ATOM 1705 N N . LEU A 1 215 ? 27.573 -3.124 -48.244 1.00 96.25 215 LEU A N 1
ATOM 1706 C CA . LEU A 1 215 ? 28.029 -4.128 -49.209 1.00 96.25 215 LEU A CA 1
ATOM 1707 C C . LEU A 1 215 ? 27.619 -3.775 -50.644 1.00 96.25 215 LEU A C 1
ATOM 1709 O O . LEU A 1 215 ? 28.424 -3.917 -51.563 1.00 96.25 215 LEU A O 1
ATOM 1713 N N . TYR A 1 216 ? 26.394 -3.278 -50.836 1.00 95.69 216 TYR A N 1
ATOM 1714 C CA . TYR A 1 216 ? 25.915 -2.818 -52.140 1.00 95.69 216 TYR A CA 1
ATOM 1715 C C . TYR A 1 216 ? 26.769 -1.664 -52.684 1.00 95.69 216 TYR A C 1
ATOM 1717 O O . TYR A 1 216 ? 27.241 -1.726 -53.821 1.00 95.69 216 TYR A O 1
ATOM 1725 N N . ASN A 1 217 ? 27.042 -0.653 -51.854 1.00 94.06 217 ASN A N 1
ATOM 1726 C CA . ASN A 1 217 ? 27.870 0.486 -52.245 1.00 94.06 217 ASN A CA 1
ATOM 1727 C C . ASN A 1 217 ? 29.303 0.053 -52.586 1.00 94.06 217 ASN A C 1
ATOM 1729 O O . ASN A 1 217 ? 29.795 0.389 -53.662 1.00 94.06 217 ASN A O 1
ATOM 1733 N N . ALA A 1 218 ? 29.933 -0.772 -51.744 1.00 93.31 218 ALA A N 1
ATOM 1734 C CA . ALA A 1 218 ? 31.281 -1.284 -51.992 1.00 93.31 218 ALA A CA 1
ATOM 1735 C C . ALA A 1 218 ? 31.377 -2.101 -53.297 1.00 93.31 218 ALA A C 1
ATOM 1737 O O . ALA A 1 218 ? 32.355 -1.991 -54.037 1.00 93.31 218 ALA A O 1
ATOM 1738 N N . SER A 1 219 ? 30.347 -2.893 -53.620 1.00 93.31 219 SER A N 1
ATOM 1739 C CA . SER A 1 219 ? 30.288 -3.641 -54.881 1.00 93.31 219 SER A CA 1
ATOM 1740 C C . SER A 1 219 ? 30.117 -2.729 -56.100 1.00 93.31 219 SER A C 1
ATOM 1742 O O . SER A 1 219 ? 30.647 -3.039 -57.169 1.00 93.31 219 SER A O 1
ATOM 1744 N N . SER A 1 220 ? 29.378 -1.623 -55.965 1.00 90.25 220 SER A N 1
ATOM 1745 C CA . SER A 1 220 ? 29.145 -0.683 -57.067 1.00 90.25 220 SER A CA 1
ATOM 1746 C C . SER A 1 220 ? 30.420 0.060 -57.489 1.00 90.25 220 SER A C 1
ATOM 1748 O O . SER A 1 220 ? 30.643 0.271 -58.681 1.00 90.25 220 SER A O 1
ATOM 1750 N N . GLU A 1 221 ? 31.308 0.365 -56.538 1.00 84.69 221 GLU A N 1
ATOM 1751 C CA . GLU A 1 221 ? 32.585 1.037 -56.804 1.00 84.69 221 GLU A CA 1
ATOM 1752 C C . GLU A 1 221 ? 33.577 0.133 -57.553 1.00 84.69 221 GLU A C 1
ATOM 1754 O O . GLU A 1 221 ? 34.286 0.594 -58.449 1.00 84.69 221 GLU A O 1
ATOM 1759 N N . GLN A 1 222 ? 33.593 -1.173 -57.262 1.00 77.31 222 GLN A N 1
ATOM 1760 C CA . GLN A 1 222 ? 34.480 -2.116 -57.956 1.00 77.31 222 GLN A CA 1
ATOM 1761 C C . GLN A 1 222 ? 34.089 -2.332 -59.423 1.00 77.31 222 GLN A C 1
ATOM 1763 O O . GLN A 1 222 ? 34.958 -2.516 -60.277 1.00 77.31 222 GLN A O 1
ATOM 1768 N N . HIS A 1 223 ? 32.796 -2.264 -59.746 1.00 64.62 223 HIS A N 1
ATOM 1769 C CA . HIS A 1 223 ? 32.320 -2.438 -61.120 1.00 64.62 223 HIS A CA 1
ATOM 1770 C C . HIS A 1 223 ? 32.579 -1.218 -62.023 1.00 64.62 223 HIS A C 1
ATOM 1772 O O . HIS A 1 223 ? 32.604 -1.370 -63.244 1.00 64.62 223 HIS A O 1
ATOM 1778 N N . PHE A 1 224 ? 32.826 -0.031 -61.456 1.00 61.00 224 PHE A N 1
ATOM 1779 C CA . PHE A 1 224 ? 33.070 1.203 -62.217 1.00 61.00 224 PHE A CA 1
ATOM 1780 C C . PHE A 1 224 ? 34.549 1.431 -62.596 1.00 61.00 224 PHE A C 1
ATOM 1782 O O . PHE A 1 224 ? 34.854 2.340 -63.364 1.00 61.00 224 PHE A O 1
ATOM 1789 N N . SER A 1 225 ? 35.471 0.584 -62.116 1.00 55.53 225 SER A N 1
ATOM 1790 C CA . SER A 1 225 ? 36.912 0.636 -62.434 1.00 55.53 225 SER A CA 1
ATOM 1791 C C . SER A 1 225 ? 37.317 -0.248 -63.631 1.00 55.53 225 SER A C 1
ATOM 1793 O O . SER A 1 225 ? 38.487 -0.571 -63.827 1.00 55.53 225 SER A O 1
ATOM 1795 N N . TRP A 1 226 ? 36.369 -0.649 -64.480 1.00 58.34 226 TRP A N 1
ATOM 1796 C CA . TRP A 1 226 ? 36.693 -1.194 -65.802 1.00 58.34 226 TRP A CA 1
ATOM 1797 C C . TRP A 1 226 ? 36.814 -0.047 -66.797 1.00 58.34 226 TRP A C 1
ATOM 1799 O O . TRP A 1 226 ? 35.887 0.251 -67.541 1.00 58.34 226 TRP A O 1
ATOM 1809 N N . ASN A 1 227 ? 37.969 0.618 -66.791 1.00 61.31 227 ASN A N 1
ATOM 1810 C CA . ASN A 1 227 ? 38.329 1.589 -67.816 1.00 61.31 227 ASN A CA 1
ATOM 1811 C C . ASN A 1 227 ? 38.842 0.806 -69.046 1.00 61.31 227 ASN A C 1
ATOM 1813 O O . ASN A 1 227 ? 39.959 0.288 -69.000 1.00 61.31 227 ASN A O 1
ATOM 1817 N N . PRO A 1 228 ? 38.082 0.668 -70.154 1.00 62.34 228 PRO A N 1
ATOM 1818 C CA . PRO A 1 228 ? 38.469 -0.189 -71.282 1.00 62.34 228 PRO A CA 1
ATOM 1819 C C . PRO A 1 228 ? 39.610 0.402 -72.128 1.00 62.34 228 PRO A C 1
ATOM 1821 O O . PRO A 1 228 ? 39.972 -0.149 -73.165 1.00 62.34 228 PRO A O 1
ATOM 1824 N N . ALA A 1 229 ? 40.175 1.540 -71.719 1.00 60.44 229 ALA A N 1
ATOM 1825 C CA . ALA A 1 229 ? 41.069 2.350 -72.536 1.00 60.44 229 ALA A CA 1
ATOM 1826 C C . ALA A 1 229 ? 42.492 1.782 -72.713 1.00 60.44 229 ALA A C 1
ATOM 1828 O O . ALA A 1 229 ? 43.286 2.393 -73.422 1.00 60.44 229 ALA A O 1
ATOM 1829 N N . HIS A 1 230 ? 42.832 0.626 -72.129 1.00 57.56 230 HIS A N 1
ATOM 1830 C CA . HIS A 1 230 ? 44.191 0.069 -72.193 1.00 57.56 230 HIS A CA 1
ATOM 1831 C C . HIS A 1 230 ? 44.328 -1.234 -72.997 1.00 57.56 230 HIS A C 1
ATOM 1833 O O . HIS A 1 230 ? 45.228 -2.027 -72.737 1.00 57.56 230 HIS A O 1
ATOM 1839 N N . ASN A 1 231 ? 43.478 -1.447 -74.007 1.00 57.72 231 ASN A N 1
ATOM 1840 C CA . ASN A 1 231 ? 43.620 -2.556 -74.957 1.00 57.72 231 ASN A CA 1
ATOM 1841 C C . ASN A 1 231 ? 44.096 -2.055 -76.338 1.00 57.72 231 ASN A C 1
ATOM 1843 O O . ASN A 1 231 ? 43.399 -2.162 -77.342 1.00 57.72 231 ASN A O 1
ATOM 1847 N N . GLN A 1 232 ? 45.298 -1.471 -76.383 1.00 59.56 232 GLN A N 1
ATOM 1848 C CA . GLN A 1 232 ? 46.075 -1.321 -77.618 1.00 59.56 232 GLN A CA 1
ATOM 1849 C C . GLN A 1 232 ? 47.362 -2.128 -77.475 1.00 59.56 232 GLN A C 1
ATOM 1851 O O . GLN A 1 232 ? 48.319 -1.688 -76.846 1.00 59.56 232 GLN A O 1
ATOM 1856 N N . GLY A 1 233 ? 47.366 -3.334 -78.033 1.00 60.19 233 GLY A N 1
ATOM 1857 C CA . GLY A 1 233 ? 48.542 -4.196 -78.016 1.00 60.19 233 GLY A CA 1
ATOM 1858 C C . GLY A 1 233 ? 48.224 -5.630 -78.399 1.00 60.19 233 GLY A C 1
ATOM 1859 O O . GLY A 1 233 ? 48.520 -6.541 -77.639 1.00 60.19 233 GLY A O 1
ATOM 1860 N N . MET A 1 234 ? 47.596 -5.834 -79.560 1.00 57.94 234 MET A N 1
ATOM 1861 C CA . MET A 1 234 ? 47.547 -7.148 -80.209 1.00 57.94 234 MET A CA 1
ATOM 1862 C C . MET A 1 234 ? 48.985 -7.599 -80.525 1.00 57.94 234 MET A C 1
ATOM 1864 O O . MET A 1 234 ? 49.655 -6.914 -81.302 1.00 57.94 234 MET A O 1
ATOM 1868 N N . PRO A 1 235 ? 49.482 -8.726 -79.983 1.00 60.62 235 PRO A N 1
ATOM 1869 C CA . PRO A 1 235 ? 50.708 -9.327 -80.478 1.00 60.62 235 PRO A CA 1
ATOM 1870 C C . PRO A 1 235 ? 50.411 -10.006 -81.819 1.00 60.62 235 PRO A C 1
ATOM 1872 O O . PRO A 1 235 ? 49.621 -10.944 -81.920 1.00 60.62 235 PRO A O 1
ATOM 1875 N N . SER A 1 236 ? 51.047 -9.491 -82.865 1.00 59.72 236 SER A N 1
ATOM 1876 C CA . SER A 1 236 ? 51.086 -10.050 -84.213 1.00 59.72 236 SER A CA 1
ATOM 1877 C C . SER A 1 236 ? 51.431 -11.544 -84.209 1.00 59.72 236 SER A C 1
ATOM 1879 O O . SER A 1 236 ? 52.422 -11.964 -83.609 1.00 59.72 236 SER A O 1
ATOM 1881 N N . SER A 1 237 ? 50.612 -12.336 -84.906 1.00 60.53 237 SER A N 1
ATOM 1882 C CA . SER A 1 237 ? 50.818 -13.769 -85.127 1.00 60.53 237 SER A CA 1
ATOM 1883 C C . SER A 1 237 ? 52.159 -14.050 -85.823 1.00 60.53 237 SER A C 1
ATOM 1885 O O . SER A 1 237 ? 52.501 -13.347 -86.776 1.00 60.53 237 SER A O 1
ATOM 1887 N N . PRO A 1 238 ? 52.911 -15.086 -85.412 1.00 61.44 238 PRO A N 1
ATOM 1888 C CA . PRO A 1 238 ? 54.126 -15.478 -86.106 1.00 61.44 238 PRO A CA 1
ATOM 1889 C C . PRO A 1 238 ? 53.789 -16.187 -87.424 1.00 61.44 238 PRO A C 1
ATOM 1891 O O . PRO A 1 238 ? 53.150 -17.238 -87.458 1.00 61.44 238 PRO A O 1
ATOM 1894 N N . THR A 1 239 ? 54.252 -15.584 -88.514 1.00 63.03 239 THR A N 1
ATOM 1895 C CA . THR A 1 239 ? 54.286 -16.121 -89.874 1.00 63.03 239 THR A CA 1
ATOM 1896 C C . THR A 1 239 ? 55.006 -17.474 -89.904 1.00 63.03 239 THR A C 1
ATOM 1898 O O . THR A 1 239 ? 56.207 -17.556 -89.642 1.00 63.03 239 THR A O 1
ATOM 1901 N N . LEU A 1 240 ? 54.286 -18.546 -90.241 1.00 59.31 240 LEU A N 1
ATOM 1902 C CA . LEU A 1 240 ? 54.865 -19.864 -90.505 1.00 59.31 240 LEU A CA 1
ATOM 1903 C C . LEU A 1 240 ? 55.662 -19.824 -91.817 1.00 59.31 240 LEU A C 1
ATOM 1905 O O . LEU A 1 240 ? 55.100 -19.682 -92.901 1.00 59.31 240 LEU A O 1
ATOM 1909 N N . HIS A 1 241 ? 56.985 -19.951 -91.709 1.00 53.41 241 HIS A N 1
ATOM 1910 C CA . HIS A 1 241 ? 57.888 -20.130 -92.842 1.00 53.41 241 HIS A CA 1
ATOM 1911 C C . HIS A 1 241 ? 57.703 -21.518 -93.474 1.00 53.41 241 HIS A C 1
ATOM 1913 O O . HIS A 1 241 ? 57.957 -22.549 -92.848 1.00 53.41 241 HIS A O 1
ATOM 1919 N N . SER A 1 242 ? 57.320 -21.524 -94.749 1.00 55.31 242 SER A N 1
ATOM 1920 C CA . SER A 1 242 ? 57.331 -22.682 -95.642 1.00 55.31 242 SER A CA 1
ATOM 1921 C C . SER A 1 242 ? 58.736 -23.280 -95.763 1.00 55.31 242 SER A C 1
ATOM 1923 O O . SER A 1 242 ? 59.665 -22.610 -96.215 1.00 55.31 242 SER A O 1
ATOM 1925 N N . ARG A 1 243 ? 58.888 -24.562 -95.416 1.00 55.66 243 ARG A N 1
ATOM 1926 C CA . ARG A 1 243 ? 60.094 -25.352 -95.696 1.00 55.66 243 ARG A CA 1
ATOM 1927 C C . ARG A 1 243 ? 59.821 -26.250 -96.903 1.00 55.66 243 ARG A C 1
ATOM 1929 O O . ARG A 1 243 ? 59.139 -27.263 -96.794 1.00 55.66 243 ARG A O 1
ATOM 1936 N N . VAL A 1 244 ? 60.335 -25.833 -98.057 1.00 56.88 244 VAL A N 1
ATOM 1937 C CA . VAL A 1 244 ? 60.478 -26.650 -99.268 1.00 56.88 244 VAL A CA 1
AT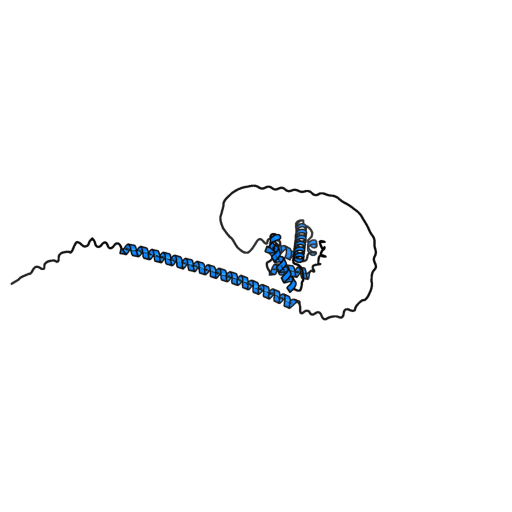OM 1938 C C . VAL A 1 244 ? 61.739 -27.496 -99.104 1.00 56.88 244 VAL A C 1
ATOM 1940 O O . VAL A 1 244 ? 62.816 -26.936 -98.909 1.00 56.88 244 VAL A O 1
ATOM 1943 N N . LEU A 1 245 ? 61.624 -28.818 -99.208 1.00 55.38 245 LEU A N 1
ATOM 1944 C CA . LEU A 1 245 ? 62.745 -29.699 -99.537 1.00 55.38 245 LEU A CA 1
ATOM 1945 C C . LEU A 1 245 ? 62.294 -30.642 -100.656 1.00 55.38 245 LEU A C 1
ATOM 1947 O O . LEU A 1 245 ? 61.309 -31.365 -100.509 1.00 55.38 245 LEU A O 1
ATOM 1951 N N . ARG A 1 246 ? 62.998 -30.525 -101.784 1.00 61.38 246 ARG A N 1
ATOM 1952 C CA . ARG A 1 246 ? 63.142 -31.554 -102.816 1.00 61.38 246 ARG A CA 1
ATOM 1953 C C . ARG A 1 246 ? 64.223 -32.531 -102.382 1.00 61.38 246 ARG A C 1
ATOM 1955 O O . ARG A 1 246 ? 65.139 -32.070 -101.663 1.00 61.38 246 ARG A O 1
#

Organism: Eleutherodactylus coqui (NCBI:txid57060)

pLDDT: mean 71.98, std 20.68, range [33.28, 98.19]

Secondary structure (DSSP, 8-state):
------------HHHHHHHHHHHHHTTTHHHHHS-GGG-HHHHHHHHHHHHHTT----HHHHHHHHHHHHHHHHHHHHHHHTT--GGGGTT-TTHHHHHHHHS------------------------------------------------------------TTHHHHHHHHHHHHHHHHHHHHHHHHHHHHHHHHHHHHHHHHHHHHHHHHHHHHHHHHHHTT--GGG---PPPPP--------

InterPro domains:
  IPR044822 Myb/SANT-like DNA-binding domain 4 [PF13837] (9-101)

Sequence (246 aa):
MEPQAQAARTWTLPETRLLLDLIRDMGFTQALTRNSYRNWHVFERLCMLLGRCNTHVSPWEVKSHWQALKMKFFHLKSLRDAGAPPAVAADFPFYEEMDQFLTPHSKTGSCKWEADSSVSGLEGQSFQSSSVYEGQAASSGNQNADRRPYRAMEASPGDVPGDQSGPDIQRLVILLYRTARQLMDMMERLSEVERQLSIQHSYICSAALQMAHQLYNASSEQHFSWNPAHNQGMPSSPTLHSRVLR

Foldseek 3Di:
DDPPPPPQDDQDPVNVVVLLVCCVLVVCLVLLQPDPVVNLVVLVVSQVLCVVLVRHDDSVSSNVVVVVLVVLLVVVVVCVVVVHDCVSCVVPPCNVSVCVSHPPPDDDDDDPPPDDDDDDDDDDDDDDDDDDDDDDDDDDDDDDDDDDDDDDDDDDDDPDPDPPVRPVVSVVVSVVVSVVVVVVVVVVVVVVVVVVVVVVVVVVVVVVVVVVVVVVVVVVVVVVPPPVPPPDDDDDDDDDDDDDDD

Radius of gyration: 41.34 Å; chains: 1; bounding box: 100×63×142 Å